Protein AF-A0A9W3P742-F1 (afdb_monomer_lite)

Secondary structure (DSSP, 8-state):
--EEEEEEEEHHHHEETTEEEE-HHHHHHHHHTTPEEEEEETTEEEEEEEE----------SS-EEEEEEE-TTS-EEEEEEE----TTHHHHHHHHHHHHSTT--EEEEEEE-S-TT-SEEEEEEEEEPP-PPEEEEEEEEETTT--EEEEEEEES-HHHHHHHHHHHTTT--SEEEEEEE-S-TTT---EEEEE-HHHHHHHHHHHHTT-EEEEEEEEEETTTEEEEEEEEEEEETTEEEEEEEEEES--

Sequence (252 aa):
MKKYEYKKVEVTKLTIPNYMELCEKKLNEYGEEGWNFFLIDHGYAFFKREKVGELKKPVSFKNKKYVVNAYGEHGQCVLSKQTEIPKEYEQTTKALDMLMFADHHEKVKLCEITDDMGMPLKPLVIAYVVPKLETMYNVKIERDTDGYKKEMTFSFKRIRDLFIAIKDITKDMSDILIAIKQITNTEEIDFTIDNLGKGDIKTLIDAHDKGTIITYSDIVEDSDFGERQVVSYLVNTRKGYVRLDAMKYLNE

Structure (mmCIF, N/CA/C/O backbone):
data_AF-A0A9W3P742-F1
#
_entry.id   AF-A0A9W3P742-F1
#
loop_
_atom_site.group_PDB
_atom_site.id
_atom_site.type_symbol
_atom_site.label_atom_id
_atom_site.label_alt_id
_atom_site.label_comp_id
_atom_site.label_asym_id
_atom_site.label_entity_id
_atom_site.label_seq_id
_atom_site.pdbx_PDB_ins_code
_atom_site.Cartn_x
_atom_site.Cartn_y
_atom_site.Cartn_z
_atom_site.occupancy
_atom_site.B_iso_or_equiv
_atom_site.auth_seq_id
_atom_site.auth_comp_id
_atom_site.auth_asym_id
_atom_site.auth_atom_id
_atom_site.pdbx_PDB_model_num
ATOM 1 N N . MET A 1 1 ? -25.637 20.785 31.263 1.00 49.44 1 MET A N 1
ATOM 2 C CA . MET A 1 1 ? -25.525 21.387 29.914 1.00 49.44 1 MET A CA 1
ATOM 3 C C . MET A 1 1 ? -24.433 20.658 29.154 1.00 49.44 1 MET A C 1
ATOM 5 O O . MET A 1 1 ? -23.336 20.546 29.687 1.00 49.44 1 MET A O 1
ATOM 9 N N . LYS A 1 2 ? -24.736 20.139 27.960 1.00 57.75 2 LYS A N 1
ATOM 10 C CA . LYS A 1 2 ? -23.737 19.516 27.081 1.00 57.75 2 LYS A CA 1
ATOM 11 C C . LYS A 1 2 ? -22.805 20.605 26.539 1.00 57.75 2 LYS A C 1
ATOM 13 O O . LYS A 1 2 ? -23.299 21.624 26.057 1.00 57.75 2 LYS A O 1
ATOM 18 N N . LYS A 1 3 ? -21.487 20.431 26.670 1.00 6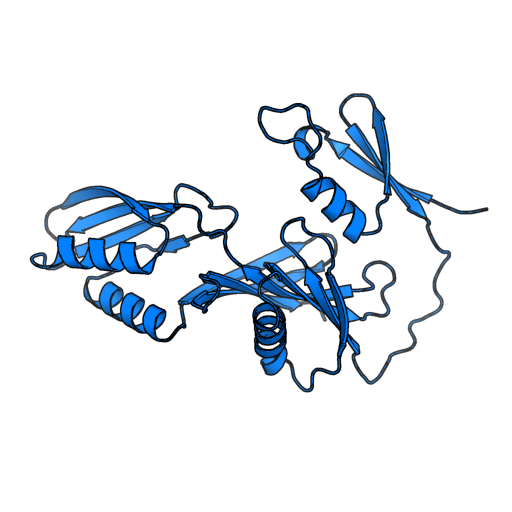6.50 3 LYS A N 1
ATOM 19 C CA . LYS A 1 3 ? -20.484 21.326 26.066 1.00 66.50 3 LYS A CA 1
ATOM 20 C C . LYS A 1 3 ? -20.108 20.752 24.696 1.00 66.50 3 LYS A C 1
ATOM 22 O O . LYS A 1 3 ? -20.057 19.538 24.560 1.00 66.50 3 LYS A O 1
ATOM 27 N N . TYR A 1 4 ? -19.867 21.591 23.692 1.00 76.06 4 TYR A N 1
ATOM 28 C CA . TYR A 1 4 ? -19.516 21.152 22.334 1.00 76.06 4 TYR A CA 1
ATOM 29 C C . TYR A 1 4 ? -18.220 21.818 21.865 1.00 76.06 4 TYR A C 1
ATOM 31 O O . TYR A 1 4 ? -17.955 22.965 22.228 1.00 76.06 4 TYR A O 1
ATOM 39 N N . GLU A 1 5 ? -17.442 21.099 21.057 1.00 75.69 5 GLU A N 1
ATOM 40 C CA . GLU A 1 5 ? -16.300 21.617 20.291 1.00 75.69 5 GLU A CA 1
ATOM 41 C C . GLU A 1 5 ? -16.672 21.737 18.814 1.00 75.69 5 GLU A C 1
ATOM 43 O O . GLU A 1 5 ? -17.484 20.945 18.329 1.00 75.69 5 GLU A O 1
ATOM 48 N N . TYR A 1 6 ? -16.065 22.697 18.104 1.00 80.88 6 TYR A N 1
ATOM 49 C CA . TYR A 1 6 ? -16.373 22.987 16.702 1.00 80.88 6 TYR A CA 1
ATOM 50 C C . TYR A 1 6 ? -15.124 22.963 15.797 1.00 80.88 6 TYR A C 1
ATOM 52 O O . TYR A 1 6 ? -14.154 23.675 16.043 1.00 80.88 6 TYR A O 1
ATOM 60 N N . LYS A 1 7 ? -15.201 22.118 14.761 1.00 84.00 7 LYS A N 1
ATOM 61 C CA . LYS A 1 7 ? -14.391 21.972 13.534 1.00 84.00 7 LYS A CA 1
ATOM 62 C C . LYS A 1 7 ? -14.732 23.013 12.462 1.00 84.00 7 LYS A C 1
ATOM 64 O O . LYS A 1 7 ? -15.910 23.051 12.123 1.00 84.00 7 LYS A O 1
ATOM 69 N N . LYS A 1 8 ? -13.813 23.778 11.859 1.00 87.00 8 LYS A N 1
ATOM 70 C CA . LYS A 1 8 ? -14.094 24.528 10.606 1.00 87.00 8 LYS A CA 1
ATOM 71 C C . LYS A 1 8 ? -13.134 24.079 9.502 1.00 87.00 8 LYS A C 1
ATOM 73 O O . LYS A 1 8 ? -11.925 24.106 9.708 1.00 87.00 8 LYS A O 1
ATOM 78 N N . VAL A 1 9 ? -13.664 23.677 8.346 1.00 84.94 9 VAL A N 1
ATOM 79 C CA . VAL A 1 9 ? -12.900 23.142 7.203 1.00 84.94 9 VAL A CA 1
ATOM 80 C C . VAL A 1 9 ? -13.369 23.814 5.913 1.00 84.94 9 VAL A C 1
ATOM 82 O O . VAL A 1 9 ? -14.559 24.046 5.736 1.00 84.94 9 VAL A O 1
ATOM 85 N N . GLU A 1 10 ? -12.458 24.154 5.005 1.00 87.38 10 GLU A N 1
ATOM 86 C CA . GLU A 1 10 ? -12.820 24.707 3.689 1.00 87.38 10 GLU A CA 1
ATOM 87 C C . GLU A 1 10 ? -13.560 23.672 2.837 1.00 87.38 10 GLU A C 1
ATOM 89 O O . GLU A 1 10 ? -13.118 22.531 2.714 1.00 87.38 10 GLU A O 1
ATOM 94 N N . VAL A 1 11 ? -14.666 24.069 2.200 1.00 82.50 11 VAL A N 1
ATOM 95 C CA . VAL A 1 11 ? -15.475 23.163 1.360 1.00 82.50 11 VAL A CA 1
ATOM 96 C C . VAL A 1 11 ? -14.682 22.651 0.156 1.00 82.50 11 VAL A C 1
ATOM 98 O O . VAL A 1 11 ? -14.847 21.505 -0.251 1.00 82.50 11 VAL A O 1
ATOM 101 N N . THR A 1 12 ? -13.746 23.440 -0.371 1.00 81.44 12 THR A N 1
ATOM 102 C CA . THR A 1 12 ? -12.825 23.014 -1.440 1.00 81.44 12 THR A CA 1
ATOM 103 C C . THR A 1 12 ? -11.976 21.808 -1.037 1.00 81.44 12 THR A C 1
ATOM 105 O O . THR A 1 12 ? -11.660 20.966 -1.871 1.00 81.44 12 THR A O 1
ATOM 108 N N . LYS A 1 13 ? -11.660 21.662 0.255 1.00 82.12 13 LYS A N 1
ATOM 109 C CA . LYS A 1 13 ? -10.935 20.495 0.773 1.00 82.12 13 LYS A CA 1
ATOM 110 C C . LYS A 1 13 ? -11.828 19.270 0.901 1.00 82.12 13 LYS A C 1
ATOM 112 O O . LYS A 1 13 ? -11.304 18.163 0.923 1.00 82.12 13 LYS A O 1
ATOM 117 N N . LEU A 1 14 ? -13.145 19.453 0.951 1.00 80.38 14 LEU A N 1
ATOM 118 C CA . LEU A 1 14 ? -14.143 18.400 1.138 1.00 80.38 14 LEU A CA 1
ATOM 119 C C . LEU A 1 14 ? -14.849 17.989 -0.149 1.00 80.38 14 LEU A C 1
ATOM 121 O O . LEU A 1 14 ? -15.624 17.046 -0.116 1.00 80.38 14 LEU A O 1
ATOM 125 N N . THR A 1 15 ? -14.612 18.676 -1.260 1.00 78.19 15 THR A N 1
ATOM 126 C CA . THR A 1 15 ? -15.280 18.423 -2.542 1.00 78.19 15 THR A CA 1
ATOM 127 C C . THR A 1 15 ? -14.403 17.587 -3.470 1.00 78.19 15 THR A C 1
ATOM 129 O O . THR A 1 15 ? -13.188 17.460 -3.269 1.00 78.19 15 THR A O 1
ATOM 132 N N . ILE A 1 16 ? -15.036 16.957 -4.458 1.00 72.50 16 ILE A N 1
ATOM 133 C CA . ILE A 1 16 ? -14.342 16.244 -5.535 1.00 72.50 16 ILE A CA 1
ATOM 134 C C . ILE A 1 16 ? -13.852 17.292 -6.553 1.00 72.50 16 ILE A C 1
ATOM 136 O O . ILE A 1 16 ? -14.622 18.181 -6.920 1.00 72.50 16 ILE A O 1
ATOM 140 N N . PRO A 1 17 ? -12.601 17.231 -7.047 1.00 55.94 17 PRO A N 1
ATOM 141 C CA . PRO A 1 17 ? -12.140 18.156 -8.081 1.00 55.94 17 PRO A CA 1
ATOM 142 C C . PRO A 1 17 ? -13.100 18.163 -9.284 1.00 55.94 17 PRO A C 1
ATOM 144 O O . PRO A 1 17 ? -13.389 17.112 -9.849 1.00 55.94 17 PRO A O 1
ATOM 147 N N . ASN A 1 18 ? -13.583 19.350 -9.671 1.00 55.22 18 ASN A N 1
ATOM 148 C CA . ASN A 1 18 ? -14.555 19.618 -10.753 1.00 55.22 18 ASN A CA 1
ATOM 149 C C . ASN A 1 18 ? -16.037 19.330 -10.464 1.00 55.22 18 ASN A C 1
ATOM 151 O O . ASN A 1 18 ? -16.881 19.670 -11.293 1.00 55.22 18 ASN A O 1
ATOM 155 N N . TYR A 1 19 ? -16.377 18.798 -9.291 1.00 55.84 19 TYR A N 1
ATOM 156 C CA . TYR A 1 19 ? -17.761 18.583 -8.879 1.00 55.84 19 TYR A CA 1
ATOM 157 C C . TYR A 1 19 ? -17.974 19.314 -7.551 1.00 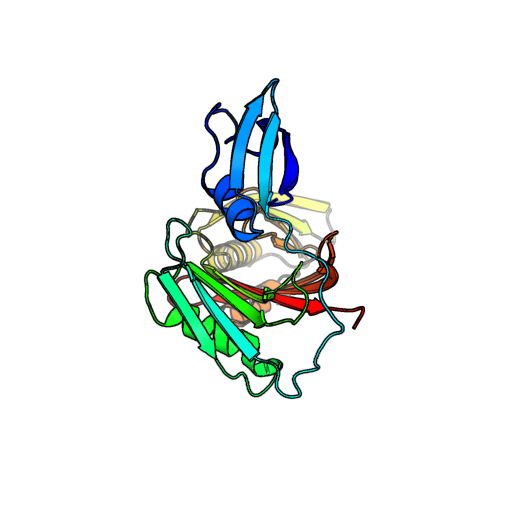55.84 19 TYR A C 1
ATOM 159 O O . TYR A 1 19 ? -17.310 19.022 -6.563 1.00 55.84 19 TYR A O 1
ATOM 167 N N . MET A 1 20 ? -18.900 20.278 -7.489 1.00 62.38 20 MET A N 1
ATOM 168 C CA . MET A 1 20 ? -19.227 20.996 -6.238 1.00 62.38 20 MET A CA 1
ATOM 169 C C . MET A 1 20 ? -19.931 20.103 -5.189 1.00 62.38 20 MET A C 1
ATOM 171 O O . MET A 1 20 ? -20.575 20.602 -4.269 1.00 62.38 20 MET A O 1
ATOM 175 N N . GLU A 1 21 ? -19.826 18.784 -5.323 1.00 77.06 21 GLU A N 1
ATOM 176 C CA . GLU A 1 21 ? -20.397 17.790 -4.428 1.00 77.06 21 GLU A CA 1
ATOM 177 C C . GLU A 1 21 ? -19.405 17.446 -3.317 1.00 77.06 21 GLU A C 1
ATOM 179 O O . GLU A 1 21 ? -18.196 17.318 -3.542 1.00 77.06 21 GLU A O 1
ATOM 184 N N . LEU A 1 22 ? -19.925 17.303 -2.098 1.00 76.94 22 LEU A N 1
ATOM 185 C CA . LEU A 1 22 ? -19.127 16.873 -0.958 1.00 76.94 22 LEU A CA 1
ATOM 186 C C . LEU A 1 22 ? -18.713 15.414 -1.146 1.00 76.94 22 LEU A C 1
ATOM 188 O O . LEU A 1 22 ? -19.533 14.539 -1.403 1.00 76.94 22 LEU A O 1
ATOM 192 N N . CYS A 1 23 ? -17.427 15.155 -0.965 1.00 79.31 23 CYS A N 1
ATOM 193 C CA . CYS A 1 23 ? -16.852 13.828 -0.992 1.00 79.31 23 CYS A CA 1
ATOM 194 C C . CYS A 1 23 ? -17.219 13.093 0.301 1.00 79.31 23 CYS A C 1
ATOM 196 O O . CYS A 1 23 ? -16.656 13.366 1.366 1.00 79.31 23 CYS A O 1
ATOM 198 N N . GLU A 1 24 ? -18.142 12.137 0.203 1.00 75.50 24 GLU A N 1
ATOM 199 C CA . GLU A 1 24 ? -18.587 11.315 1.335 1.00 75.50 24 GLU A CA 1
ATOM 200 C C . GLU A 1 24 ? -17.420 10.623 2.045 1.00 75.50 24 GLU A C 1
ATOM 202 O O . GLU A 1 24 ? -17.399 10.557 3.269 1.00 75.50 24 GLU A O 1
ATOM 207 N N . LYS A 1 25 ? -16.390 10.198 1.302 1.00 75.62 25 LYS A N 1
ATOM 208 C CA . LYS A 1 25 ? -15.174 9.599 1.872 1.00 75.62 25 LYS A CA 1
ATOM 209 C C . LYS A 1 25 ? -14.484 10.541 2.863 1.00 75.62 25 LYS A C 1
ATOM 211 O O . LYS A 1 25 ? -14.178 10.131 3.977 1.00 75.62 25 LYS A O 1
ATOM 216 N N . LYS A 1 26 ? -14.316 11.814 2.493 1.00 77.75 26 LYS A N 1
ATOM 217 C CA . LYS A 1 26 ? -13.698 12.825 3.364 1.00 77.75 26 LYS A CA 1
ATOM 218 C C . LYS A 1 26 ? -14.587 13.161 4.557 1.00 77.75 26 LYS A C 1
ATOM 220 O O . LYS A 1 26 ? -14.092 13.339 5.662 1.00 77.75 26 LYS A O 1
ATOM 225 N N . LEU A 1 27 ? -15.906 13.226 4.363 1.00 77.75 27 LEU A N 1
ATOM 226 C CA . LEU A 1 27 ? -16.847 13.422 5.472 1.00 77.75 27 LEU A CA 1
ATOM 227 C C . LEU A 1 27 ? -16.803 12.256 6.469 1.00 77.75 27 LEU A C 1
ATOM 229 O O . LEU A 1 27 ? -16.829 12.487 7.677 1.00 77.75 27 LEU A O 1
ATOM 233 N N . ASN A 1 28 ? -16.686 11.027 5.966 1.00 71.75 28 ASN A N 1
ATOM 234 C CA . ASN A 1 28 ? -16.569 9.828 6.786 1.00 71.75 28 ASN A CA 1
ATOM 235 C C . ASN A 1 28 ? -15.250 9.801 7.568 1.00 71.75 28 ASN A C 1
ATOM 237 O O . ASN A 1 28 ? -15.271 9.409 8.729 1.00 71.75 28 ASN A O 1
ATOM 241 N N . GLU A 1 29 ? -14.139 10.286 7.003 1.00 74.75 29 GLU A N 1
ATOM 242 C CA . GLU A 1 29 ? -12.863 10.446 7.726 1.00 74.75 29 GLU A CA 1
ATOM 243 C C . GLU A 1 29 ? -13.017 11.354 8.960 1.00 74.75 29 GLU A C 1
ATOM 245 O O . GLU A 1 29 ? -12.630 10.967 10.062 1.00 74.75 29 GLU A O 1
ATOM 250 N N . TYR A 1 30 ? -13.691 12.504 8.831 1.00 75.50 30 TYR A N 1
ATOM 251 C CA . TYR A 1 30 ? -14.008 13.350 9.993 1.00 75.50 30 TYR A CA 1
ATOM 252 C C . TYR A 1 30 ? -14.986 12.670 10.965 1.00 75.50 30 TYR A C 1
ATOM 254 O O . TYR A 1 30 ? -14.866 12.828 12.181 1.00 75.50 30 TYR A O 1
ATOM 262 N N . GLY A 1 31 ? -15.932 11.883 10.450 1.00 69.00 31 GLY A N 1
ATOM 263 C CA . GLY A 1 31 ? -16.818 11.052 11.267 1.00 69.00 31 GLY A CA 1
ATOM 264 C C . GLY A 1 31 ? -16.059 10.042 12.135 1.00 69.00 31 GLY A C 1
ATOM 265 O O . GLY A 1 31 ? -16.389 9.876 13.310 1.00 69.00 31 GLY A O 1
ATOM 266 N N . GLU A 1 32 ? -15.009 9.417 11.592 1.00 63.06 32 GLU A N 1
ATOM 267 C CA . GLU A 1 32 ? -14.135 8.487 12.323 1.00 63.06 32 GLU A CA 1
ATOM 268 C C . GLU A 1 32 ? -13.359 9.177 13.460 1.00 63.06 32 GLU A C 1
ATOM 270 O O . GLU A 1 32 ? -13.136 8.571 14.507 1.00 63.06 32 GLU A O 1
ATOM 275 N N . GLU A 1 33 ? -13.018 10.457 13.301 1.00 65.25 33 GLU A N 1
ATOM 276 C CA . GLU A 1 33 ? -12.420 11.320 14.338 1.00 65.25 33 GLU A CA 1
ATOM 277 C C . GLU A 1 33 ? -13.443 11.800 15.404 1.00 65.25 33 GLU A C 1
ATOM 279 O O . GLU A 1 33 ? -13.131 12.619 16.278 1.00 65.25 33 GLU A O 1
ATOM 284 N N . GLY A 1 34 ? -14.694 11.329 15.331 1.00 71.50 34 GLY A N 1
ATOM 285 C CA . GLY A 1 34 ? -15.779 11.709 16.239 1.00 71.50 34 GLY A CA 1
ATOM 286 C C . GLY A 1 34 ? -16.409 13.071 15.930 1.00 71.50 34 GLY A C 1
ATOM 287 O O . GLY A 1 34 ? -17.177 13.594 16.747 1.00 71.50 34 GLY A O 1
ATOM 288 N N . TRP A 1 35 ? -16.106 13.661 14.770 1.00 81.06 35 TRP A N 1
ATOM 289 C CA . TRP A 1 35 ? -16.697 14.917 14.321 1.00 81.06 35 TRP A CA 1
ATOM 290 C C . TRP A 1 35 ? -17.994 14.670 13.556 1.00 81.06 35 TRP A C 1
ATOM 292 O O . TRP A 1 35 ? -18.028 13.973 12.549 1.00 81.06 35 TRP A O 1
ATOM 302 N N . ASN A 1 36 ? -19.074 15.316 13.987 1.00 77.44 36 ASN A N 1
ATOM 303 C CA . ASN A 1 36 ? -20.344 15.269 13.272 1.00 77.44 36 ASN A CA 1
ATOM 304 C C . ASN A 1 36 ? -20.465 16.485 12.364 1.00 77.44 36 ASN A C 1
ATOM 306 O O . ASN A 1 36 ? -20.349 17.620 12.836 1.00 77.44 36 ASN A O 1
ATOM 310 N N . PHE A 1 37 ? -20.735 16.259 11.081 1.00 82.50 37 PHE A N 1
ATOM 311 C CA . PHE A 1 37 ? -21.049 17.339 10.152 1.00 82.50 37 PHE A CA 1
ATOM 312 C C . PHE A 1 37 ? -22.268 18.127 10.652 1.00 82.50 37 PHE A C 1
ATOM 314 O O . PHE A 1 37 ? -23.265 17.546 11.087 1.00 82.50 37 PHE A O 1
ATOM 321 N N . PHE A 1 38 ? -22.166 19.457 10.642 1.00 80.75 38 PHE A N 1
ATOM 322 C CA . PHE A 1 38 ? -23.187 20.339 11.200 1.00 80.75 38 PHE A CA 1
ATOM 323 C C . PHE A 1 38 ? -23.858 21.205 10.133 1.00 80.75 38 PHE A C 1
ATOM 325 O O . PHE A 1 38 ? -25.078 21.138 10.005 1.00 80.75 38 PHE A O 1
ATOM 332 N N . LEU A 1 39 ? -23.089 22.012 9.393 1.00 81.44 39 LEU A N 1
ATOM 333 C CA . LEU A 1 39 ? -23.595 22.878 8.319 1.00 81.44 39 LEU A CA 1
ATOM 334 C C . LEU A 1 39 ? -22.466 23.380 7.410 1.00 81.44 39 LEU A C 1
ATOM 336 O O . LEU A 1 39 ? -21.297 23.308 7.783 1.00 81.44 39 LEU A O 1
ATOM 340 N N . ILE A 1 40 ? -22.824 23.945 6.253 1.00 83.81 40 ILE A N 1
ATOM 341 C CA . ILE A 1 40 ? -21.919 24.732 5.403 1.00 83.81 40 ILE A CA 1
ATOM 342 C C . ILE A 1 40 ? -22.351 26.192 5.419 1.00 83.81 40 ILE A C 1
ATOM 344 O O . ILE A 1 40 ? -23.530 26.484 5.235 1.00 83.81 40 ILE A O 1
ATOM 348 N N . ASP A 1 41 ? -21.391 27.093 5.610 1.00 75.19 41 ASP A N 1
ATOM 349 C CA . ASP A 1 41 ? -21.608 28.534 5.559 1.00 75.19 41 ASP A CA 1
ATOM 350 C C . ASP A 1 41 ? -20.380 29.263 4.985 1.00 75.19 41 ASP A C 1
ATOM 352 O O . ASP A 1 41 ? -19.236 28.927 5.304 1.00 75.19 41 ASP A O 1
ATOM 356 N N . HIS A 1 42 ? -20.618 30.237 4.099 1.00 82.12 42 HIS A N 1
ATOM 357 C CA . HIS A 1 42 ? -19.595 31.068 3.438 1.00 82.12 42 HIS A CA 1
ATOM 358 C C . HIS A 1 42 ? -18.355 30.301 2.913 1.00 82.12 42 HIS A C 1
ATOM 360 O O . HIS A 1 42 ? -17.223 30.750 3.081 1.00 82.12 42 HIS A O 1
ATOM 366 N N . GLY A 1 43 ? -18.546 29.132 2.288 1.00 80.00 43 GLY A N 1
ATOM 367 C CA . GLY A 1 43 ? -17.446 28.329 1.723 1.00 80.00 43 GLY A CA 1
ATOM 368 C C . GLY A 1 43 ? -16.722 27.417 2.722 1.00 80.00 43 GLY A C 1
ATOM 369 O O . GLY A 1 43 ? -15.708 26.808 2.376 1.00 80.00 43 GLY A O 1
ATOM 370 N N . TYR A 1 44 ? -17.253 27.270 3.937 1.00 77.88 44 TYR A N 1
ATOM 371 C CA . TYR A 1 44 ? -16.701 26.395 4.968 1.00 77.88 44 TYR A CA 1
ATOM 372 C C . TYR A 1 44 ? -17.734 25.403 5.494 1.00 77.88 44 TYR A C 1
ATOM 374 O O . TYR A 1 44 ? -18.877 25.767 5.750 1.00 77.88 44 TYR A O 1
ATOM 382 N N . ALA A 1 45 ? -17.309 24.163 5.710 1.00 82.75 45 ALA A N 1
ATOM 383 C CA . ALA A 1 45 ? -18.042 23.163 6.463 1.00 82.75 45 ALA A CA 1
ATOM 384 C C . ALA A 1 45 ? -17.677 23.244 7.946 1.00 82.75 45 ALA A C 1
ATOM 386 O O . ALA A 1 45 ? -16.504 23.315 8.327 1.00 82.75 45 ALA A O 1
ATOM 387 N N . PHE A 1 46 ? -18.701 23.196 8.783 1.00 78.44 46 PHE A N 1
ATOM 388 C CA . PHE A 1 46 ? -18.592 23.197 10.227 1.00 78.44 46 PHE A CA 1
ATOM 389 C C . PHE A 1 46 ? -18.928 21.809 10.754 1.00 78.44 46 PHE A C 1
ATOM 391 O O . PHE A 1 46 ? -19.931 21.208 10.367 1.00 78.44 46 PHE A O 1
ATOM 398 N N . PHE A 1 47 ? -18.103 21.323 11.671 1.00 87.88 47 PHE A N 1
ATOM 399 C CA . PHE A 1 47 ? -18.295 20.059 12.364 1.00 87.88 47 PHE A CA 1
ATOM 400 C C . PHE A 1 47 ? -18.413 20.311 13.861 1.00 87.88 47 PHE A C 1
ATOM 402 O O . PHE A 1 47 ? -17.846 21.274 14.373 1.00 87.88 47 PHE A O 1
ATOM 409 N N . LYS A 1 48 ? -19.124 19.446 14.582 1.00 84.31 48 LYS A N 1
ATOM 410 C CA . LYS A 1 48 ? -19.256 19.527 16.038 1.00 84.31 48 LYS A CA 1
ATOM 411 C C . LYS A 1 48 ? -19.082 18.170 16.707 1.00 84.31 48 LYS A C 1
ATOM 413 O O . LYS A 1 48 ? -19.508 17.149 16.169 1.00 84.31 48 LYS A O 1
ATOM 418 N N . ARG A 1 49 ? -18.525 18.162 17.915 1.00 84.12 49 ARG A N 1
ATOM 419 C CA . ARG A 1 49 ? -18.464 16.971 18.780 1.00 84.12 49 ARG A CA 1
ATOM 420 C C . ARG A 1 49 ? -18.764 17.330 20.232 1.00 84.12 49 ARG A C 1
ATOM 422 O O . ARG A 1 49 ? -18.521 18.460 20.655 1.00 84.12 49 ARG A O 1
ATOM 429 N N . GLU A 1 50 ? -19.365 16.408 20.980 1.00 76.44 50 GLU A N 1
ATOM 430 C CA . GLU A 1 50 ? -19.733 16.627 22.386 1.00 76.44 50 GLU A CA 1
ATOM 431 C C . GLU A 1 50 ? -18.484 16.527 23.277 1.00 76.44 50 GLU A C 1
ATOM 433 O O . GLU A 1 50 ? -17.789 15.515 23.282 1.00 76.44 50 GLU A O 1
ATOM 438 N N . LYS A 1 51 ? -18.190 17.587 24.035 1.00 56.06 51 LYS A N 1
ATOM 439 C CA . LYS A 1 51 ? -17.071 17.653 24.977 1.00 56.06 51 LYS A CA 1
ATOM 440 C C . LYS A 1 51 ? -17.509 17.029 26.301 1.00 56.06 51 LYS A C 1
ATOM 442 O O . LYS A 1 51 ? -18.232 17.656 27.083 1.00 56.06 51 LYS A O 1
ATOM 447 N N . VAL A 1 52 ? -17.096 15.788 26.547 1.00 46.66 52 VAL A N 1
ATOM 448 C CA . VAL A 1 52 ? -17.313 15.110 27.833 1.00 46.66 52 VAL A CA 1
ATOM 449 C C . VAL A 1 52 ? -16.341 15.701 28.863 1.00 46.66 52 VAL A C 1
ATOM 451 O O . VAL A 1 52 ? -15.172 15.922 28.563 1.00 46.66 52 VAL A O 1
ATOM 454 N N . GLY A 1 53 ? -16.857 16.060 30.044 1.00 44.00 53 GLY A N 1
ATOM 455 C CA . GLY A 1 53 ? -16.123 16.783 31.089 1.00 44.00 53 GLY A CA 1
ATOM 456 C C . GLY A 1 53 ? -14.874 16.058 31.604 1.00 44.00 53 GLY A C 1
ATOM 457 O O . GLY A 1 53 ? -14.792 14.837 31.536 1.00 44.00 53 GLY A O 1
ATOM 458 N N . GLU A 1 54 ? -13.933 16.859 32.117 1.00 43.31 54 GLU A N 1
ATOM 459 C CA . GLU A 1 54 ? -12.586 16.510 32.601 1.00 43.31 54 GLU A CA 1
ATOM 460 C C . GLU A 1 54 ? -12.456 15.098 33.193 1.00 43.31 54 GLU A C 1
ATOM 462 O O . GLU A 1 54 ? -13.089 14.753 34.197 1.00 43.31 54 GLU A O 1
ATOM 467 N N . LEU A 1 55 ? -11.587 14.288 32.581 1.00 35.66 55 LEU A N 1
ATOM 468 C CA . LEU A 1 55 ? -11.272 12.956 33.074 1.00 35.66 55 LEU A CA 1
ATOM 469 C C . LEU A 1 55 ? -10.308 13.004 34.255 1.00 35.66 55 LEU A C 1
ATOM 471 O O . LEU A 1 55 ? -9.223 13.584 34.216 1.00 35.66 55 LEU A O 1
ATOM 475 N N . LYS A 1 56 ? -10.739 12.306 35.305 1.00 35.78 56 LYS A N 1
ATOM 476 C CA . LYS A 1 56 ? -9.917 11.827 36.411 1.00 35.78 56 LYS A CA 1
ATOM 477 C C . LYS A 1 56 ? -8.726 11.022 35.871 1.00 35.78 56 LYS A C 1
ATOM 479 O O . LYS A 1 56 ? -8.848 10.341 34.861 1.00 35.78 56 LYS A O 1
ATOM 484 N N . LYS A 1 57 ? -7.608 11.116 36.601 1.00 34.75 57 LYS A N 1
ATOM 485 C CA . LYS A 1 57 ? -6.297 10.494 36.339 1.00 34.75 57 LYS A CA 1
ATOM 486 C C . LYS A 1 57 ? -6.376 9.088 35.706 1.00 34.75 57 LYS A C 1
ATOM 488 O O . LYS A 1 57 ? -7.220 8.298 36.134 1.00 34.75 57 LYS A O 1
ATOM 493 N N . PRO A 1 58 ? -5.453 8.757 34.781 1.00 34.31 58 PRO A N 1
ATOM 494 C CA . PRO A 1 58 ? -5.463 7.494 34.053 1.00 34.31 58 PRO A CA 1
ATOM 495 C C . PRO A 1 58 ? -5.280 6.303 34.999 1.00 34.31 58 PRO A C 1
ATOM 497 O O . PRO A 1 58 ? -4.407 6.300 35.871 1.00 34.31 58 PRO A O 1
ATOM 500 N N . VAL A 1 59 ? -6.119 5.285 34.817 1.00 37.50 59 VAL A N 1
ATOM 501 C CA . VAL A 1 59 ? -5.955 3.959 35.416 1.00 37.50 59 VAL A CA 1
ATOM 502 C C . VAL A 1 59 ? -5.166 3.135 34.408 1.00 37.50 59 VAL A C 1
ATOM 504 O O . VAL A 1 59 ? -5.719 2.736 33.397 1.00 37.50 59 VAL A O 1
ATOM 507 N N . SER A 1 60 ? -3.883 2.878 34.665 1.00 36.25 60 SER A N 1
ATOM 508 C CA . SER A 1 60 ? -3.053 2.104 33.738 1.00 36.25 60 SER A CA 1
ATOM 509 C C . SER A 1 60 ? -3.550 0.655 33.627 1.00 36.25 60 SER A C 1
ATOM 511 O O . SER A 1 60 ? -3.475 -0.106 34.602 1.00 36.25 60 SER A O 1
ATOM 513 N N . PHE A 1 61 ? -3.991 0.233 32.445 1.00 41.62 61 PHE A N 1
ATOM 514 C CA . PHE A 1 61 ? -4.206 -1.183 32.153 1.00 41.62 61 PHE A CA 1
ATOM 515 C C . PHE A 1 61 ? -2.859 -1.869 31.881 1.00 41.62 61 PHE A C 1
ATOM 517 O O . PHE A 1 61 ? -2.162 -1.545 30.928 1.00 41.62 61 PHE A O 1
ATOM 524 N N . LYS A 1 62 ? -2.495 -2.867 32.699 1.00 52.44 62 LYS A N 1
ATOM 525 C CA . LYS A 1 62 ? -1.293 -3.700 32.481 1.00 52.44 62 LYS A CA 1
ATOM 526 C C . LYS A 1 62 ? -1.364 -4.589 31.225 1.00 52.44 62 LYS A C 1
ATOM 528 O O . LYS A 1 62 ? -0.339 -5.128 30.828 1.00 52.44 62 LYS A O 1
ATOM 533 N N . ASN A 1 63 ? -2.536 -4.719 30.597 1.00 63.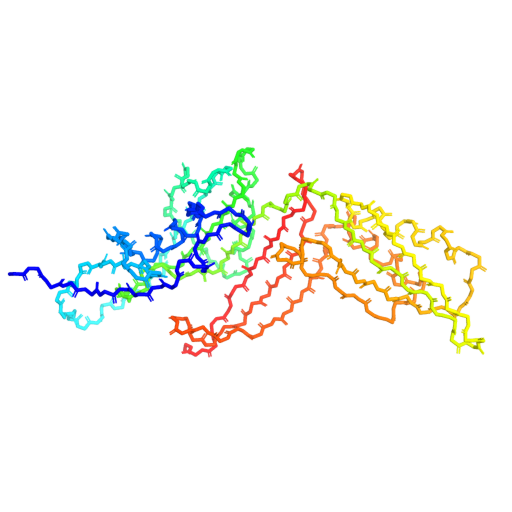28 63 ASN A N 1
ATOM 534 C CA . ASN A 1 63 ? -2.746 -5.504 29.381 1.00 63.28 63 ASN A CA 1
ATOM 535 C C . ASN A 1 63 ? -3.285 -4.584 28.281 1.00 63.28 63 ASN A C 1
ATOM 537 O O . ASN A 1 63 ? -4.449 -4.177 28.348 1.00 63.28 63 ASN A O 1
ATOM 541 N N . LYS A 1 64 ? -2.453 -4.266 27.281 1.00 72.69 64 LYS A N 1
ATOM 542 C CA . LYS A 1 64 ? -2.883 -3.527 26.085 1.00 72.69 64 LYS A CA 1
ATOM 543 C C . LYS A 1 64 ? -4.013 -4.300 25.400 1.00 72.69 64 LYS A C 1
ATOM 545 O O . LYS A 1 64 ? -3.897 -5.506 25.175 1.00 72.69 64 LYS A O 1
ATOM 550 N N . LYS A 1 65 ? -5.120 -3.621 25.098 1.00 85.94 65 LYS A N 1
ATOM 551 C CA . LYS A 1 65 ? -6.242 -4.196 24.344 1.00 85.94 65 LYS A CA 1
ATOM 552 C C . LYS A 1 65 ? -6.189 -3.681 22.918 1.00 85.94 65 LYS A C 1
ATOM 554 O O . LYS A 1 65 ? -5.892 -2.511 22.700 1.00 85.94 65 LYS A O 1
ATOM 559 N N . TYR A 1 66 ? -6.528 -4.535 21.962 1.00 90.81 66 TYR A N 1
ATOM 560 C CA . TYR A 1 66 ? -6.514 -4.175 20.552 1.00 90.81 66 TYR A CA 1
ATOM 561 C C . TYR A 1 66 ? -7.893 -4.352 19.939 1.00 90.81 66 TYR A C 1
ATOM 563 O O . TYR A 1 66 ? -8.678 -5.207 20.359 1.00 90.81 66 TYR A O 1
ATOM 571 N N . VAL A 1 67 ? -8.172 -3.566 18.908 1.00 91.00 67 VAL A N 1
ATOM 572 C CA . VAL A 1 67 ? -9.340 -3.745 18.050 1.00 91.00 67 VAL A CA 1
ATOM 573 C C . VAL A 1 67 ? -8.888 -3.837 16.603 1.00 91.00 67 VAL A C 1
ATOM 575 O O . VAL A 1 67 ? -8.017 -3.093 16.156 1.00 91.00 67 VAL A O 1
ATOM 578 N N . VAL A 1 68 ? -9.484 -4.771 15.873 1.00 91.44 68 VAL A N 1
ATOM 579 C CA . VAL A 1 68 ? -9.329 -4.882 14.428 1.00 91.44 68 VAL A CA 1
ATOM 580 C C . VAL A 1 68 ? -10.649 -4.492 13.788 1.00 91.44 68 VAL A C 1
ATOM 582 O O . VAL A 1 68 ? -11.683 -5.100 14.075 1.00 91.44 68 VAL A O 1
ATOM 585 N N . ASN A 1 69 ? -10.591 -3.492 12.918 1.00 91.38 69 ASN A N 1
ATOM 586 C CA . ASN A 1 69 ? -11.707 -3.029 12.109 1.00 91.38 69 ASN A CA 1
ATOM 587 C C . ASN A 1 69 ? -11.455 -3.420 10.653 1.00 91.38 69 ASN A C 1
ATOM 589 O O . ASN A 1 69 ? -10.380 -3.128 10.133 1.00 91.38 69 ASN A O 1
ATOM 593 N N . ALA A 1 70 ? -12.422 -4.058 9.999 1.00 89.94 70 ALA A N 1
ATOM 594 C CA . ALA A 1 70 ? -12.402 -4.321 8.565 1.00 89.94 70 ALA A CA 1
ATOM 595 C C . ALA A 1 70 ? -13.479 -3.491 7.866 1.00 89.94 70 ALA A C 1
ATOM 597 O O . ALA A 1 70 ? -14.579 -3.304 8.391 1.00 89.94 70 ALA A O 1
ATOM 598 N N . TYR A 1 71 ? -13.150 -3.011 6.675 1.00 90.50 71 TYR A N 1
ATOM 599 C CA . TYR A 1 71 ? -13.941 -2.063 5.910 1.00 90.50 71 TYR A CA 1
ATOM 600 C C . TYR A 1 71 ? -14.183 -2.593 4.497 1.00 90.50 71 TYR A C 1
ATOM 602 O O . TYR A 1 71 ? -13.292 -3.213 3.907 1.00 90.50 71 TYR A O 1
ATOM 610 N N . GLY A 1 72 ? -15.391 -2.359 3.986 1.00 86.75 72 GLY A N 1
ATOM 611 C CA . GLY A 1 72 ? -15.803 -2.735 2.633 1.00 86.75 72 GLY A CA 1
ATOM 612 C C . GLY A 1 72 ? -15.529 -1.662 1.576 1.00 86.75 72 GLY A C 1
ATOM 613 O O . GLY A 1 72 ? -14.937 -0.626 1.876 1.00 86.75 72 GLY A O 1
ATOM 614 N N . GLU A 1 73 ? -16.026 -1.903 0.360 1.00 78.38 73 GLU A N 1
ATOM 615 C CA . GLU A 1 73 ? -15.786 -1.071 -0.837 1.00 78.38 73 GLU A CA 1
ATOM 616 C C . GLU A 1 73 ? -16.263 0.386 -0.720 1.00 78.38 73 GLU A C 1
ATOM 618 O O . GLU A 1 73 ? -15.728 1.284 -1.365 1.00 78.38 73 GLU A O 1
ATOM 623 N N . HIS A 1 74 ? -17.251 0.664 0.135 1.00 77.88 74 HIS A N 1
ATOM 624 C CA . HIS A 1 74 ? -17.767 2.020 0.359 1.00 77.88 74 HIS A CA 1
ATOM 625 C C . HIS A 1 74 ? -17.219 2.650 1.647 1.00 77.88 74 HIS A C 1
ATOM 627 O O . HIS A 1 74 ? -17.765 3.627 2.156 1.00 77.88 74 HIS A O 1
ATOM 633 N N . GLY A 1 75 ? -16.144 2.083 2.207 1.00 77.06 75 GLY A N 1
ATOM 634 C CA . GLY A 1 75 ? -15.521 2.566 3.438 1.00 77.06 75 GLY A CA 1
ATOM 635 C C . GLY A 1 75 ? -16.332 2.288 4.706 1.00 77.06 75 GLY A C 1
ATOM 636 O O . GLY A 1 75 ? -15.945 2.728 5.784 1.00 77.06 75 GLY A O 1
ATOM 637 N N . GLN A 1 76 ? -17.434 1.541 4.616 1.00 85.56 76 GLN A N 1
ATOM 638 C CA . GLN A 1 76 ? -18.219 1.137 5.775 1.00 85.56 76 GLN A CA 1
ATOM 639 C C . GLN A 1 76 ? -17.465 0.092 6.600 1.00 85.56 76 GLN A C 1
ATOM 641 O O . GLN A 1 76 ? -16.918 -0.866 6.052 1.00 85.56 76 GLN A O 1
ATOM 646 N N . CYS A 1 77 ? -17.468 0.250 7.925 1.00 87.94 77 CYS A N 1
ATOM 647 C CA . CYS A 1 77 ? -16.949 -0.766 8.836 1.00 87.94 77 CYS A CA 1
ATOM 648 C C . CYS A 1 77 ? -17.887 -1.982 8.813 1.00 87.94 77 CYS A C 1
ATOM 650 O O . CYS A 1 77 ? -19.022 -1.907 9.282 1.00 87.94 77 CYS A O 1
ATOM 652 N N . VAL A 1 78 ? -17.421 -3.090 8.237 1.00 88.06 78 VAL A N 1
ATOM 653 C CA . VAL A 1 78 ? -18.185 -4.344 8.116 1.00 88.06 78 VAL A CA 1
ATOM 654 C C . VAL A 1 78 ? -17.926 -5.294 9.283 1.00 88.06 78 VAL A C 1
ATOM 656 O O . VAL A 1 78 ? -18.741 -6.168 9.570 1.00 88.06 78 VAL A O 1
ATOM 659 N N . LEU A 1 79 ? -16.802 -5.115 9.978 1.00 87.44 79 LEU A N 1
ATOM 660 C CA . LEU A 1 79 ? -16.422 -5.915 11.133 1.00 87.44 79 LEU A CA 1
ATOM 661 C C . LEU A 1 79 ? -15.602 -5.066 12.098 1.00 87.44 79 LEU A C 1
ATOM 663 O O . LEU A 1 79 ? -14.622 -4.449 11.698 1.00 87.44 79 LEU A O 1
ATOM 667 N N . SER A 1 80 ? -15.943 -5.120 13.382 1.00 91.69 80 SER A N 1
ATOM 668 C CA . SER A 1 80 ? -15.106 -4.607 14.465 1.00 91.69 80 SER A CA 1
ATOM 669 C C . SER A 1 80 ? -14.994 -5.670 15.546 1.00 91.69 80 SER A C 1
ATOM 671 O O . SER A 1 80 ? -16.007 -6.184 16.030 1.00 91.69 80 SER A O 1
ATOM 673 N N . LYS A 1 81 ? -13.765 -6.056 15.894 1.00 87.56 81 LYS A N 1
ATOM 674 C CA . LYS A 1 81 ? -13.517 -7.141 16.845 1.00 87.56 81 LYS A CA 1
ATOM 675 C C . LYS A 1 81 ? -12.351 -6.811 17.764 1.00 87.56 81 LYS A C 1
ATOM 677 O O . LYS A 1 81 ? -11.248 -6.531 17.300 1.00 87.56 81 LYS A O 1
ATOM 682 N N . GLN A 1 82 ? -12.580 -6.917 19.072 1.00 88.31 82 GLN A N 1
ATOM 683 C CA . GLN A 1 82 ? -11.490 -6.902 20.044 1.00 88.31 82 GLN A CA 1
ATOM 684 C C . GLN A 1 82 ? -10.641 -8.167 19.905 1.00 88.31 82 GLN A C 1
ATOM 686 O O . GLN A 1 82 ? -11.165 -9.274 19.756 1.00 88.31 82 GLN A O 1
ATOM 691 N N . THR A 1 83 ? -9.326 -8.000 19.945 1.00 84.94 83 THR A N 1
ATOM 692 C CA . THR A 1 83 ? -8.369 -9.098 19.842 1.00 84.94 83 THR A CA 1
ATOM 693 C C . THR A 1 83 ? -7.243 -8.900 20.839 1.00 84.94 83 THR A C 1
ATOM 695 O O . THR A 1 83 ? -6.889 -7.781 21.206 1.00 84.94 83 THR A O 1
ATOM 698 N N . GLU A 1 84 ? -6.651 -10.011 21.244 1.00 82.81 84 GLU A N 1
ATOM 699 C CA . GLU A 1 84 ? -5.347 -10.013 21.886 1.00 82.81 84 GLU A CA 1
ATOM 700 C C . GLU A 1 84 ? -4.301 -10.177 20.786 1.00 82.81 84 GLU A C 1
ATOM 702 O O . GLU A 1 84 ? -4.492 -10.971 19.857 1.00 82.81 84 GLU A O 1
ATOM 707 N N . ILE A 1 85 ? -3.236 -9.381 20.846 1.00 74.94 85 ILE A N 1
ATOM 708 C CA . ILE A 1 85 ? -2.088 -9.527 19.956 1.00 74.94 85 ILE A CA 1
ATOM 709 C C . ILE A 1 85 ? -0.892 -9.834 20.836 1.00 74.94 85 ILE A C 1
ATOM 711 O O . ILE A 1 85 ? -0.491 -8.968 21.614 1.00 74.94 85 ILE A O 1
ATOM 715 N N . PRO A 1 86 ? -0.340 -11.054 20.751 1.00 61.16 86 PRO A N 1
ATOM 716 C CA . PRO A 1 86 ? 0.700 -11.474 21.670 1.00 61.16 86 PRO A CA 1
ATOM 717 C C . PRO A 1 86 ? 1.962 -10.610 21.578 1.00 61.16 86 PRO A C 1
ATOM 719 O O . PRO A 1 86 ? 2.608 -10.416 22.607 1.00 61.16 86 PRO A O 1
ATOM 722 N N . LYS A 1 87 ? 2.339 -10.107 20.385 1.00 80.12 87 LYS A N 1
ATOM 723 C CA . LYS A 1 87 ? 3.594 -9.357 20.154 1.00 80.12 87 LYS A CA 1
ATOM 724 C C . LYS A 1 87 ? 3.528 -8.404 18.950 1.00 80.12 87 LYS A C 1
ATOM 726 O O . LYS A 1 87 ? 2.767 -8.625 18.014 1.00 80.12 87 LYS A O 1
ATOM 731 N N . GLU A 1 88 ? 4.384 -7.379 18.948 1.00 75.75 88 GLU A N 1
ATOM 732 C CA . GLU A 1 88 ? 4.450 -6.336 17.906 1.00 75.75 88 GLU A CA 1
ATOM 733 C C . GLU A 1 88 ? 4.678 -6.896 16.492 1.00 75.75 88 GLU A C 1
ATOM 735 O O . GLU A 1 88 ? 3.968 -6.528 15.561 1.00 75.75 88 GLU A O 1
ATOM 740 N N . TYR A 1 89 ? 5.572 -7.878 16.330 1.00 74.81 89 TYR A N 1
ATOM 741 C CA . TYR A 1 89 ? 5.841 -8.489 15.020 1.00 74.81 89 TYR A CA 1
ATOM 742 C C . TYR A 1 89 ? 4.646 -9.269 14.435 1.00 74.81 89 TYR A C 1
ATOM 744 O O . TYR A 1 89 ? 4.631 -9.572 13.244 1.00 74.81 89 TYR A O 1
ATOM 752 N N . GLU A 1 90 ? 3.640 -9.616 15.248 1.00 83.31 90 GLU A N 1
ATOM 753 C CA . GLU A 1 90 ? 2.446 -10.349 14.799 1.00 83.31 90 GLU A CA 1
ATOM 754 C C . GLU A 1 90 ? 1.338 -9.408 14.306 1.00 83.31 90 GLU A C 1
ATOM 756 O O . GLU A 1 90 ? 0.381 -9.860 13.677 1.00 83.31 90 GLU A O 1
ATOM 761 N N . GLN A 1 91 ? 1.466 -8.099 14.549 1.00 86.88 91 GLN A N 1
ATOM 762 C CA . GLN A 1 91 ? 0.449 -7.097 14.221 1.00 86.88 91 GLN A CA 1
ATOM 763 C C . GLN A 1 91 ? 0.176 -7.011 12.715 1.00 86.88 91 GLN A C 1
ATOM 765 O O . GLN A 1 91 ? -0.982 -7.013 12.292 1.00 86.88 91 GLN A O 1
ATOM 770 N N . THR A 1 92 ? 1.230 -6.988 11.896 1.00 85.06 92 THR A N 1
ATOM 771 C CA . THR A 1 92 ? 1.124 -6.929 10.428 1.00 85.06 92 THR A CA 1
ATOM 772 C C . THR A 1 92 ? 0.494 -8.194 9.861 1.00 85.06 92 THR A C 1
ATOM 774 O O . THR A 1 92 ? -0.444 -8.110 9.070 1.00 85.06 92 THR A O 1
ATOM 777 N N . THR A 1 93 ? 0.943 -9.360 10.333 1.00 85.31 93 THR A N 1
ATOM 778 C CA . THR A 1 93 ? 0.368 -10.664 9.972 1.00 85.31 93 THR A CA 1
ATOM 779 C C . THR A 1 93 ? -1.118 -10.707 10.314 1.00 85.31 93 THR A C 1
ATOM 781 O O . THR A 1 93 ? -1.936 -11.055 9.469 1.00 85.31 93 THR A O 1
ATOM 784 N N . LYS A 1 94 ? -1.500 -10.253 11.513 1.00 88.69 94 LYS A N 1
ATOM 785 C CA . LYS A 1 94 ? -2.899 -10.235 11.952 1.00 88.69 94 LYS A CA 1
ATOM 786 C C . LYS A 1 94 ? -3.780 -9.330 11.090 1.00 88.69 94 LYS A C 1
ATOM 788 O O . LYS A 1 94 ? -4.906 -9.710 10.762 1.00 88.69 94 LYS A O 1
ATOM 793 N N . ALA A 1 95 ? -3.291 -8.138 10.749 1.00 89.62 95 ALA A N 1
ATOM 794 C CA . ALA A 1 95 ? -4.007 -7.206 9.883 1.00 89.62 95 ALA A CA 1
ATOM 795 C C . ALA A 1 95 ? -4.180 -7.784 8.471 1.00 89.62 95 ALA A C 1
ATOM 797 O O . ALA A 1 95 ? -5.276 -7.719 7.910 1.00 89.62 95 ALA A O 1
ATOM 798 N N . LEU A 1 96 ? -3.126 -8.407 7.933 1.00 87.19 96 LEU A N 1
ATOM 799 C CA . LEU A 1 96 ? -3.164 -9.058 6.630 1.00 87.19 96 LEU A CA 1
ATOM 800 C C . LEU A 1 96 ? -4.134 -10.243 6.630 1.00 87.19 96 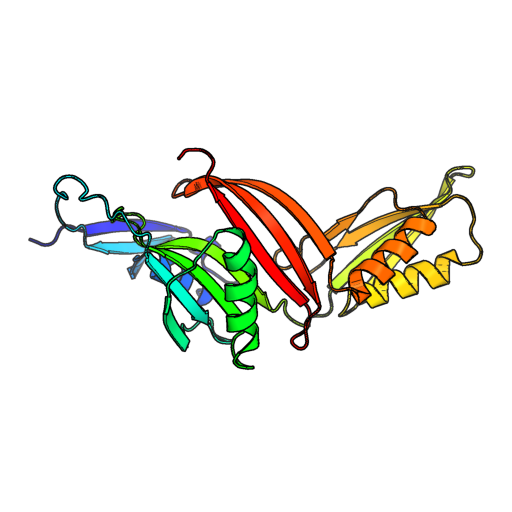LEU A C 1
ATOM 802 O O . LEU A 1 96 ? -5.019 -10.287 5.785 1.00 87.19 96 LEU A O 1
ATOM 806 N N . ASP A 1 97 ? -4.052 -11.146 7.606 1.00 89.31 97 ASP A N 1
ATOM 807 C CA . ASP A 1 97 ? -4.969 -12.285 7.734 1.00 89.31 97 ASP A CA 1
ATOM 808 C C . ASP A 1 97 ? -6.430 -11.831 7.760 1.00 89.31 97 ASP A C 1
ATOM 810 O O . ASP A 1 97 ? -7.278 -12.406 7.076 1.00 89.31 97 ASP A O 1
ATOM 814 N N . MET A 1 98 ? -6.728 -10.760 8.502 1.00 91.19 98 MET A N 1
ATOM 815 C CA . MET A 1 98 ? -8.076 -10.199 8.545 1.00 91.19 98 MET A CA 1
ATOM 816 C C . MET A 1 98 ? -8.507 -9.614 7.196 1.00 91.19 98 MET A C 1
ATOM 818 O O . MET A 1 98 ? -9.657 -9.788 6.788 1.00 91.19 98 MET A O 1
ATOM 822 N N . LEU A 1 99 ? -7.606 -8.938 6.482 1.00 90.88 99 LEU A N 1
ATOM 823 C CA . LEU A 1 99 ? -7.903 -8.403 5.152 1.00 90.88 99 LEU A CA 1
ATOM 824 C C . LEU A 1 99 ? -8.168 -9.541 4.159 1.00 90.88 99 LEU A C 1
ATOM 826 O O . LEU A 1 99 ? -9.061 -9.454 3.316 1.00 90.88 99 LEU A O 1
ATOM 830 N N . MET A 1 100 ? -7.419 -10.634 4.288 1.00 89.44 100 MET A N 1
ATOM 831 C CA . MET A 1 100 ? -7.539 -11.804 3.428 1.00 89.44 100 MET A CA 1
ATOM 832 C C . MET A 1 100 ? -8.724 -12.700 3.794 1.00 89.44 100 MET A C 1
ATOM 834 O O . MET A 1 100 ? -9.127 -13.502 2.952 1.00 89.44 100 MET A O 1
ATOM 838 N N . PHE A 1 101 ? -9.288 -12.568 4.999 1.00 89.62 101 PHE A N 1
ATOM 839 C CA . PHE A 1 101 ? -10.345 -13.436 5.519 1.00 89.62 101 PHE A CA 1
ATOM 840 C C . PHE A 1 101 ? -11.617 -13.433 4.662 1.00 89.62 101 PHE A C 1
ATOM 842 O O . PHE A 1 101 ? -12.157 -14.500 4.378 1.00 89.62 101 PHE A O 1
ATOM 849 N N . ALA A 1 102 ? -12.080 -12.260 4.225 1.00 86.69 102 ALA A N 1
ATOM 850 C CA . ALA A 1 102 ? -13.294 -12.128 3.424 1.00 86.69 102 ALA A CA 1
ATOM 851 C C . ALA A 1 102 ? -13.044 -11.266 2.190 1.00 86.69 102 ALA A C 1
ATOM 853 O O . ALA A 1 102 ? -12.414 -10.217 2.298 1.00 86.69 102 ALA A O 1
ATOM 854 N N . ASP A 1 103 ? -13.549 -11.679 1.024 1.00 85.38 103 ASP A N 1
ATOM 855 C CA . ASP A 1 103 ? -13.222 -11.049 -0.265 1.00 85.38 103 ASP A CA 1
ATOM 856 C C . ASP A 1 103 ? -13.594 -9.565 -0.331 1.00 85.38 103 ASP A C 1
ATOM 858 O O . ASP A 1 103 ? -12.802 -8.771 -0.829 1.00 85.38 103 ASP A O 1
ATOM 862 N N . HIS A 1 104 ? -14.708 -9.181 0.289 1.00 86.19 104 HIS A N 1
ATOM 863 C CA . HIS A 1 104 ? -15.206 -7.805 0.326 1.00 86.19 104 HIS A CA 1
ATOM 864 C C . HIS A 1 104 ? -14.446 -6.872 1.288 1.00 86.19 104 HIS A C 1
ATOM 866 O O . HIS A 1 104 ? -14.765 -5.692 1.350 1.00 86.19 104 HIS A O 1
ATOM 872 N N . HIS A 1 105 ? -13.479 -7.364 2.074 1.00 90.69 105 HIS A N 1
ATOM 873 C CA . HIS A 1 105 ? -12.622 -6.487 2.877 1.00 90.69 105 HIS A CA 1
ATOM 874 C C . HIS A 1 105 ? -11.616 -5.761 1.975 1.00 90.69 105 HIS A C 1
ATOM 876 O O . HIS A 1 105 ? -10.713 -6.395 1.422 1.00 90.69 105 HIS A O 1
ATOM 882 N N . GLU A 1 106 ? -11.726 -4.442 1.880 1.00 89.00 106 GLU A N 1
ATOM 883 C CA . GLU A 1 106 ? -10.785 -3.603 1.131 1.00 89.00 106 GLU A CA 1
ATOM 884 C C . GLU A 1 106 ? -9.765 -2.916 2.026 1.00 89.00 106 GLU A C 1
ATOM 886 O O . GLU A 1 106 ? -8.660 -2.618 1.585 1.00 89.00 106 GLU A O 1
ATOM 891 N N . LYS A 1 107 ? -10.103 -2.699 3.298 1.00 92.62 107 LYS A N 1
ATOM 892 C CA . LYS A 1 107 ? -9.210 -2.072 4.269 1.00 92.62 107 LYS A CA 1
ATOM 893 C C . LYS A 1 107 ? -9.367 -2.717 5.633 1.00 92.62 107 LYS A C 1
ATOM 895 O 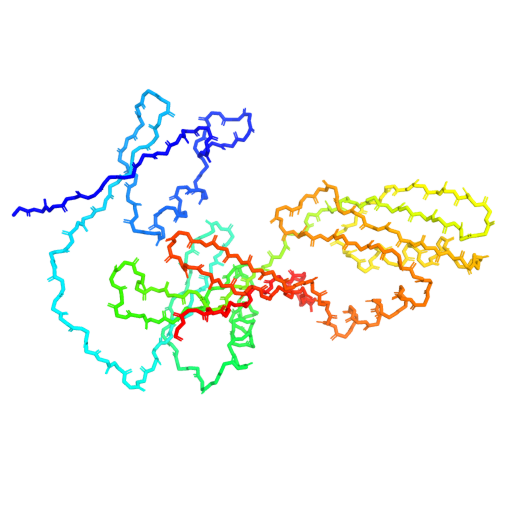O . LYS A 1 107 ? -10.463 -3.089 6.036 1.00 92.62 107 LYS A O 1
ATOM 900 N N . VAL A 1 108 ? -8.269 -2.832 6.362 1.00 93.12 108 VAL A N 1
ATOM 901 C CA . VAL A 1 108 ? -8.221 -3.263 7.753 1.00 93.12 108 VAL A CA 1
ATOM 902 C C . VAL A 1 108 ? -7.389 -2.267 8.543 1.00 93.12 108 VAL A C 1
ATOM 904 O O . VAL A 1 108 ? -6.291 -1.902 8.134 1.00 93.12 108 VAL A O 1
ATOM 907 N N . LYS A 1 109 ? -7.906 -1.837 9.692 1.00 93.56 109 LYS A N 1
ATOM 908 C CA . LYS A 1 109 ? -7.164 -1.060 10.686 1.00 93.56 109 LYS A CA 1
ATOM 909 C C . LYS A 1 109 ? -7.025 -1.896 11.948 1.00 93.56 109 LYS A C 1
ATOM 911 O O . LYS A 1 109 ? -8.024 -2.341 12.512 1.00 93.56 109 LYS A O 1
ATOM 916 N N . LEU A 1 110 ? -5.794 -2.088 12.389 1.00 93.44 110 LEU A N 1
ATOM 917 C CA . LEU A 1 110 ? -5.482 -2.596 13.711 1.00 93.44 110 LEU A CA 1
ATOM 918 C C . LEU A 1 110 ? -5.116 -1.415 14.605 1.00 93.44 110 LEU A C 1
ATOM 920 O O . LEU A 1 110 ? -4.170 -0.688 14.299 1.00 93.44 110 LEU A O 1
ATOM 924 N N . CYS A 1 111 ? -5.833 -1.260 15.714 1.00 91.88 111 CYS A N 1
ATOM 925 C CA . CYS A 1 111 ? -5.612 -0.182 16.667 1.00 91.88 111 CYS A CA 1
ATOM 926 C C . CYS A 1 111 ? -5.346 -0.717 18.077 1.00 91.88 111 CYS A C 1
ATOM 928 O O . CYS A 1 111 ? -5.958 -1.698 18.509 1.00 91.88 111 CYS A O 1
ATOM 930 N N . GLU A 1 112 ? -4.475 -0.028 18.808 1.00 90.06 112 GLU A N 1
ATOM 931 C CA . GLU A 1 112 ? -4.390 -0.095 20.264 1.00 90.06 112 GLU A CA 1
ATOM 932 C C . GLU A 1 112 ? -5.516 0.747 20.869 1.00 90.06 112 GLU A C 1
ATOM 934 O O . GLU A 1 112 ? -5.756 1.882 20.456 1.00 90.06 112 GLU A O 1
ATOM 939 N N . ILE A 1 113 ? -6.230 0.172 21.832 1.00 87.62 113 ILE A N 1
ATOM 940 C CA . ILE A 1 113 ? -7.202 0.903 22.639 1.00 87.62 113 ILE A CA 1
ATOM 941 C C . ILE A 1 113 ? -6.414 1.645 23.712 1.00 87.62 113 ILE A C 1
ATOM 943 O O . ILE A 1 113 ? -5.713 1.008 24.501 1.00 87.62 113 ILE A O 1
ATOM 947 N N . THR A 1 114 ? -6.545 2.968 23.740 1.00 82.44 114 THR A N 1
ATOM 948 C CA . THR A 1 114 ? -5.852 3.815 24.716 1.00 82.44 114 THR A CA 1
ATOM 949 C C . THR A 1 114 ? -6.833 4.415 25.723 1.00 82.44 114 THR A C 1
ATOM 951 O O . THR A 1 114 ? -8.041 4.466 25.484 1.00 82.44 114 THR A O 1
ATOM 954 N N . ASP A 1 115 ? -6.302 4.876 26.856 1.00 76.38 115 ASP A N 1
ATOM 955 C CA . ASP A 1 115 ? -7.067 5.629 27.858 1.00 76.38 115 ASP A CA 1
ATOM 956 C C . ASP A 1 115 ? -7.211 7.120 27.489 1.00 76.38 115 ASP A C 1
ATOM 958 O O . ASP A 1 115 ? -7.901 7.871 28.187 1.00 76.38 115 ASP A O 1
ATOM 962 N N . ASP A 1 116 ? -6.559 7.569 26.411 1.00 73.88 116 ASP A N 1
ATOM 963 C CA . ASP A 1 116 ? -6.687 8.930 25.911 1.00 73.88 116 ASP A CA 1
ATOM 964 C C . ASP A 1 116 ? -8.041 9.088 25.218 1.00 73.88 116 ASP A C 1
ATOM 966 O O . ASP A 1 116 ? -8.305 8.540 24.153 1.00 73.88 116 ASP A O 1
ATOM 970 N N . MET A 1 117 ? -8.922 9.874 25.823 1.00 67.88 117 MET A N 1
ATOM 971 C CA . MET A 1 117 ? -10.257 10.126 25.284 1.00 67.88 117 MET A CA 1
ATOM 972 C C . MET A 1 117 ? -10.242 11.033 24.046 1.00 67.88 117 MET A C 1
ATOM 974 O O . MET A 1 117 ? -11.234 11.071 23.318 1.00 67.88 117 MET A O 1
ATOM 978 N N . GLY A 1 118 ? -9.137 11.742 23.793 1.00 67.62 118 GLY A N 1
ATOM 979 C CA . GLY A 1 118 ? -8.871 12.399 22.515 1.00 67.62 118 GLY A CA 1
ATOM 980 C C . GLY A 1 118 ? -8.460 11.412 21.420 1.00 67.62 118 GLY A C 1
ATOM 981 O O . GLY A 1 118 ? -8.742 11.666 20.251 1.00 67.62 118 GLY A O 1
ATOM 982 N N . MET A 1 119 ? -7.877 10.269 21.798 1.00 69.38 119 MET A N 1
ATOM 983 C CA . MET A 1 119 ? -7.409 9.220 20.890 1.00 69.38 119 MET A CA 1
ATOM 984 C C . MET A 1 119 ? -7.732 7.813 21.423 1.00 69.38 119 MET A C 1
ATOM 986 O O . MET A 1 119 ? -6.835 7.024 21.736 1.00 69.38 119 MET A O 1
ATOM 990 N N . PRO A 1 120 ? -9.018 7.436 21.493 1.00 80.38 120 PRO A N 1
ATOM 991 C CA . PRO A 1 120 ? -9.402 6.155 22.082 1.00 80.38 120 PRO A CA 1
ATOM 992 C C . PRO A 1 120 ? -8.878 4.961 21.273 1.00 80.38 120 PRO A C 1
ATOM 994 O O . PRO A 1 120 ? -8.737 3.862 21.809 1.00 80.38 120 PRO A O 1
ATOM 997 N N . LEU A 1 121 ? -8.583 5.173 19.985 1.00 85.69 121 LEU A N 1
ATOM 998 C CA . LEU A 1 121 ? -8.033 4.185 19.066 1.00 85.69 121 LEU A CA 1
ATOM 999 C C . LEU A 1 121 ? -6.771 4.731 18.401 1.00 85.69 121 LEU A C 1
ATOM 1001 O O . LEU A 1 121 ? -6.837 5.603 17.536 1.00 85.69 121 LEU A O 1
ATOM 1005 N N . LYS A 1 122 ? -5.628 4.163 18.770 1.00 87.62 122 LYS A N 1
ATOM 1006 C CA . LYS A 1 122 ? -4.324 4.491 18.200 1.00 87.62 122 LYS A CA 1
ATOM 1007 C C . LYS A 1 122 ? -3.972 3.482 17.100 1.00 87.62 122 LYS A C 1
ATOM 1009 O O . LYS A 1 122 ? -3.801 2.304 17.414 1.00 87.62 122 LYS A O 1
ATOM 1014 N N . PRO A 1 123 ? -3.911 3.878 15.817 1.00 90.06 123 PRO A N 1
ATOM 1015 C CA . PRO A 1 123 ? -3.635 2.959 14.721 1.00 90.06 123 PRO A CA 1
ATOM 1016 C C . PRO A 1 123 ? -2.199 2.437 14.801 1.00 90.06 123 PRO A C 1
ATOM 1018 O O . PRO A 1 123 ? -1.257 3.199 14.969 1.00 90.06 123 PRO A O 1
ATOM 1021 N N . LEU A 1 124 ? -2.038 1.125 14.667 1.00 91.00 124 LEU A N 1
ATOM 1022 C CA . LEU A 1 124 ? -0.736 0.457 14.649 1.00 91.00 124 LEU A CA 1
ATOM 1023 C C . LEU A 1 124 ? -0.412 -0.087 13.264 1.00 91.00 124 LEU A C 1
ATOM 1025 O O . LEU A 1 124 ? 0.717 0.021 12.796 1.00 91.00 124 LEU A O 1
ATOM 1029 N N . VAL A 1 125 ? -1.411 -0.671 12.600 1.00 91.62 125 VAL A N 1
ATOM 1030 C CA . VAL A 1 125 ? -1.272 -1.177 11.234 1.00 91.62 125 VAL A CA 1
ATOM 1031 C C . VAL A 1 125 ? -2.510 -0.817 10.438 1.00 91.62 125 VAL A C 1
ATOM 1033 O O . VAL A 1 125 ? -3.638 -1.043 10.885 1.00 91.62 125 VAL A O 1
ATOM 1036 N N . ILE A 1 126 ? -2.299 -0.305 9.232 1.00 91.94 126 ILE A N 1
ATOM 1037 C CA . ILE A 1 126 ? -3.357 -0.113 8.247 1.00 91.94 126 ILE A CA 1
ATOM 1038 C C . ILE A 1 126 ? -3.006 -0.949 7.022 1.00 91.94 126 ILE A C 1
ATOM 1040 O O . ILE A 1 126 ? -1.972 -0.744 6.401 1.00 91.94 126 ILE A O 1
ATOM 1044 N N . ALA A 1 127 ? -3.869 -1.901 6.686 1.00 91.06 127 ALA A N 1
ATOM 1045 C CA . ALA A 1 127 ? -3.774 -2.706 5.478 1.00 91.06 127 ALA A CA 1
ATOM 1046 C C . ALA A 1 127 ? -4.878 -2.279 4.516 1.00 91.06 127 ALA A C 1
ATOM 1048 O O . ALA A 1 127 ? -6.027 -2.168 4.938 1.00 91.06 127 ALA A O 1
ATOM 1049 N N . TYR A 1 128 ? -4.587 -2.070 3.240 1.00 89.75 128 TYR A N 1
ATOM 1050 C CA . TYR A 1 128 ? -5.631 -1.836 2.246 1.00 89.75 128 TYR A CA 1
ATOM 1051 C C . TYR A 1 128 ? -5.248 -2.376 0.881 1.00 89.75 128 TYR A C 1
ATOM 1053 O O . TYR A 1 128 ? -4.083 -2.372 0.485 1.00 89.75 128 TYR A O 1
ATOM 1061 N N . VAL A 1 129 ? -6.255 -2.876 0.175 1.00 86.56 129 VAL A N 1
ATOM 1062 C CA . VAL A 1 129 ? -6.135 -3.311 -1.209 1.00 86.56 129 VAL A CA 1
ATOM 1063 C C . VAL A 1 129 ? -5.900 -2.070 -2.055 1.00 86.56 129 VAL A C 1
ATOM 1065 O O . VAL A 1 129 ? -6.666 -1.111 -1.997 1.00 86.56 129 VAL A O 1
ATOM 1068 N N . VAL A 1 130 ? -4.830 -2.089 -2.840 1.00 77.94 130 VAL A N 1
ATOM 1069 C CA . VAL A 1 130 ? -4.612 -1.058 -3.846 1.00 77.94 130 VAL A CA 1
ATOM 1070 C C . VAL A 1 130 ? -5.582 -1.324 -4.997 1.00 77.94 130 VAL A C 1
ATOM 1072 O O . VAL A 1 130 ? -5.623 -2.457 -5.502 1.00 77.94 130 VAL A O 1
ATOM 1075 N N . PRO A 1 131 ? -6.346 -0.312 -5.440 1.00 70.75 131 PRO A N 1
ATOM 1076 C CA . PRO A 1 131 ? -7.210 -0.436 -6.600 1.00 70.75 131 PRO A CA 1
ATOM 1077 C C . PRO A 1 131 ? -6.465 -1.017 -7.805 1.00 70.75 131 PRO A C 1
ATOM 1079 O O . PRO A 1 131 ? -5.334 -0.647 -8.112 1.00 70.75 131 PRO A O 1
ATOM 1082 N N . LYS A 1 132 ? -7.121 -1.915 -8.550 1.00 67.94 132 LYS A N 1
ATOM 1083 C CA . LYS A 1 132 ? -6.578 -2.503 -9.795 1.00 67.94 132 LYS A CA 1
ATOM 1084 C C . LYS A 1 132 ? -6.628 -1.528 -10.977 1.00 67.94 132 LYS A C 1
ATOM 1086 O O . LYS A 1 132 ? -6.784 -1.956 -12.129 1.00 67.94 132 LYS A O 1
ATOM 1091 N N . LEU A 1 133 ? -6.572 -0.233 -10.688 1.00 70.25 133 LEU A N 1
ATOM 1092 C CA . LEU A 1 133 ? -6.507 0.795 -11.704 1.00 70.25 133 LEU A CA 1
ATOM 1093 C C . LEU A 1 133 ? -5.189 0.645 -12.455 1.00 70.25 133 LEU A C 1
ATOM 1095 O O . LEU A 1 133 ? -4.181 0.174 -11.932 1.00 70.25 133 LEU A O 1
ATOM 1099 N N . GLU A 1 134 ? -5.235 0.974 -13.735 1.00 74.31 134 GLU A N 1
ATOM 1100 C CA . GLU A 1 134 ? -4.027 1.019 -14.531 1.00 74.31 134 GLU A CA 1
ATOM 1101 C C . GLU A 1 134 ? -3.185 2.209 -14.062 1.00 74.31 134 GLU A C 1
ATOM 1103 O O . GLU A 1 134 ? -3.660 3.346 -14.020 1.00 74.31 134 GLU A O 1
ATOM 1108 N N . THR A 1 135 ? -1.948 1.930 -13.666 1.00 78.31 135 THR A N 1
ATOM 1109 C CA . THR A 1 135 ? -1.017 2.941 -13.177 1.00 78.31 135 THR A CA 1
ATOM 1110 C C . THR A 1 135 ? -0.036 3.284 -14.284 1.00 78.31 135 THR A C 1
ATOM 1112 O O . THR A 1 135 ? 0.519 2.395 -14.938 1.00 78.31 135 THR A O 1
ATOM 1115 N N . MET A 1 136 ? 0.170 4.581 -14.503 1.00 83.31 136 MET A N 1
ATOM 1116 C CA . MET A 1 136 ? 1.128 5.078 -15.480 1.00 83.31 136 MET A CA 1
ATOM 1117 C C . MET A 1 136 ? 2.480 5.343 -14.827 1.00 83.31 136 MET A C 1
ATOM 1119 O O . MET A 1 136 ? 2.564 5.975 -13.773 1.00 83.31 136 MET A O 1
ATOM 1123 N N . TYR A 1 137 ? 3.538 4.905 -15.499 1.00 85.94 137 TYR A N 1
ATOM 1124 C CA . TYR A 1 137 ? 4.921 5.044 -15.071 1.00 85.94 137 TYR A CA 1
ATOM 1125 C C . TYR A 1 137 ? 5.745 5.690 -16.176 1.00 85.94 137 TYR A C 1
ATOM 1127 O O . TYR A 1 137 ? 5.693 5.270 -17.333 1.00 85.94 137 TYR A O 1
ATOM 1135 N N . ASN A 1 138 ? 6.538 6.686 -15.808 1.00 87.69 138 ASN A N 1
ATOM 1136 C CA . ASN A 1 138 ? 7.625 7.182 -16.629 1.00 87.69 138 ASN A CA 1
ATOM 1137 C C . ASN A 1 138 ? 8.879 6.365 -16.321 1.00 87.69 138 ASN A C 1
ATOM 1139 O O . ASN A 1 138 ? 9.263 6.246 -15.158 1.00 87.69 138 ASN A O 1
ATOM 1143 N N . VAL A 1 139 ? 9.509 5.809 -17.349 1.00 89.19 139 VAL A N 1
ATOM 1144 C CA . VAL A 1 139 ? 10.778 5.098 -17.242 1.00 89.19 139 VAL A CA 1
ATOM 1145 C C . VAL A 1 139 ? 11.812 5.817 -18.082 1.00 89.19 139 VAL A C 1
ATOM 1147 O O . VAL A 1 139 ? 11.690 5.920 -19.305 1.00 89.19 139 VAL A O 1
ATOM 1150 N N . LYS A 1 140 ? 12.876 6.239 -17.416 1.00 89.38 140 LYS A N 1
ATOM 1151 C CA . LYS A 1 140 ? 14.031 6.876 -18.020 1.00 89.38 140 LYS A CA 1
ATOM 1152 C C . LYS A 1 140 ? 15.222 5.931 -17.940 1.00 89.38 140 LYS A C 1
ATOM 1154 O O . LYS A 1 140 ? 15.557 5.439 -16.870 1.00 89.38 140 LYS A O 1
ATOM 1159 N N . ILE A 1 141 ? 15.849 5.668 -19.077 1.00 88.38 141 ILE A N 1
ATOM 1160 C CA . ILE A 1 141 ? 17.020 4.802 -19.209 1.00 88.38 141 ILE A CA 1
ATOM 1161 C C . ILE A 1 141 ? 18.170 5.668 -19.705 1.00 88.38 141 ILE A C 1
ATOM 1163 O O . ILE A 1 141 ? 18.090 6.236 -20.797 1.00 88.38 141 ILE A O 1
ATOM 1167 N N . GLU A 1 142 ? 19.226 5.766 -18.908 1.00 86.44 142 GLU A N 1
ATOM 1168 C CA . GLU A 1 142 ? 20.456 6.478 -19.246 1.00 86.44 142 GLU A CA 1
ATOM 1169 C C . GLU A 1 142 ? 21.605 5.472 -19.396 1.00 86.44 142 GLU A C 1
ATOM 1171 O O . GLU A 1 142 ? 21.726 4.539 -18.603 1.00 86.44 142 GLU A O 1
ATOM 1176 N N . ARG A 1 143 ? 22.444 5.631 -20.426 1.00 78.06 143 ARG A N 1
ATOM 1177 C CA . ARG A 1 143 ? 23.736 4.929 -20.501 1.00 78.06 143 ARG A CA 1
ATOM 1178 C C . ARG A 1 143 ? 24.798 5.746 -19.788 1.00 78.06 143 ARG A C 1
ATOM 1180 O O . ARG A 1 143 ? 24.940 6.931 -20.087 1.00 78.06 143 ARG A O 1
ATOM 1187 N N . ASP A 1 144 ? 25.564 5.085 -18.928 1.00 62.09 144 ASP A N 1
ATOM 1188 C CA . ASP A 1 144 ? 26.568 5.735 -18.077 1.00 62.09 144 ASP A CA 1
ATOM 1189 C C . ASP A 1 144 ? 27.729 6.340 -18.898 1.00 62.09 144 ASP A C 1
ATOM 1191 O O . ASP A 1 144 ? 28.360 7.314 -18.502 1.00 62.09 144 ASP A O 1
ATOM 1195 N N . THR A 1 145 ? 27.983 5.806 -20.098 1.00 60.19 145 THR A N 1
ATOM 1196 C CA . THR A 1 145 ? 29.188 6.113 -20.885 1.00 60.19 145 THR A CA 1
ATOM 1197 C C . THR A 1 145 ? 28.993 7.054 -22.080 1.00 60.19 145 THR A C 1
ATOM 1199 O O . THR A 1 145 ? 29.944 7.739 -22.438 1.00 60.19 145 THR A O 1
ATOM 1202 N N . ASP A 1 146 ? 27.790 7.156 -22.667 1.00 61.19 146 ASP A N 1
ATOM 1203 C CA . ASP A 1 146 ? 27.579 7.861 -23.956 1.00 61.19 146 ASP A CA 1
ATOM 1204 C C . ASP A 1 146 ? 26.441 8.905 -23.953 1.00 61.19 146 ASP A C 1
ATOM 1206 O O . ASP A 1 146 ? 26.079 9.450 -24.996 1.00 61.19 146 ASP A O 1
ATOM 1210 N N . GLY A 1 147 ? 25.819 9.188 -22.803 1.00 62.03 147 GLY A N 1
ATOM 1211 C CA . GLY A 1 147 ? 24.764 10.210 -22.706 1.00 62.03 147 GLY A CA 1
ATOM 1212 C C . GLY A 1 147 ? 23.462 9.876 -23.454 1.00 62.03 147 GLY A C 1
ATOM 1213 O O . GLY A 1 147 ? 22.586 10.734 -23.572 1.00 62.03 147 GLY A O 1
ATOM 1214 N N . TYR A 1 148 ? 23.302 8.641 -23.946 1.00 65.88 148 TYR A N 1
ATOM 1215 C CA . TYR A 1 148 ? 22.045 8.159 -24.519 1.00 65.88 148 TYR A CA 1
ATOM 1216 C C . TYR A 1 148 ? 20.963 8.139 -23.439 1.00 65.88 148 TYR A C 1
ATOM 1218 O O . TYR A 1 148 ? 21.086 7.417 -22.448 1.00 65.88 148 TYR A O 1
ATOM 1226 N N . LYS A 1 149 ? 19.901 8.919 -23.653 1.00 76.94 149 LYS A N 1
ATOM 1227 C CA . LYS A 1 149 ? 18.730 8.994 -22.776 1.00 76.94 149 LYS A CA 1
ATOM 1228 C C . LYS A 1 149 ? 17.503 8.546 -23.548 1.00 76.94 149 LYS A C 1
ATOM 1230 O O . LYS A 1 149 ? 17.177 9.117 -24.588 1.00 76.94 149 LYS A O 1
ATOM 1235 N N . LYS A 1 150 ? 16.822 7.526 -23.034 1.00 84.81 150 LYS A N 1
ATOM 1236 C CA . LYS A 1 150 ? 15.534 7.065 -23.550 1.00 84.81 150 LYS A CA 1
ATOM 1237 C C . LYS A 1 150 ? 14.483 7.221 -22.467 1.00 84.81 150 LYS A C 1
ATOM 1239 O O . LYS A 1 150 ? 14.646 6.685 -21.379 1.00 84.81 150 LYS A O 1
ATOM 1244 N N . GLU A 1 151 ? 13.406 7.920 -22.783 1.00 89.94 151 GLU A N 1
ATOM 1245 C CA . GLU A 1 151 ? 12.268 8.120 -21.891 1.00 89.94 151 GLU A CA 1
ATOM 1246 C C . GLU A 1 151 ? 11.037 7.455 -22.505 1.00 89.94 151 GLU A C 1
ATOM 1248 O O . GLU A 1 151 ? 10.810 7.541 -23.715 1.00 89.94 151 GLU A O 1
ATOM 1253 N N . MET A 1 152 ? 10.297 6.705 -21.697 1.00 90.62 152 MET A N 1
ATOM 1254 C CA . MET A 1 152 ? 9.160 5.904 -22.141 1.00 90.62 152 MET A CA 1
ATOM 1255 C C . MET A 1 152 ? 8.072 5.939 -21.079 1.00 90.62 152 MET A C 1
ATOM 1257 O O . MET A 1 152 ? 8.354 5.835 -19.889 1.00 90.62 152 MET A O 1
ATOM 1261 N N . THR A 1 153 ? 6.819 6.019 -21.510 1.00 90.88 153 THR A N 1
ATOM 1262 C CA . THR A 1 153 ? 5.668 5.908 -20.615 1.00 90.88 153 THR A CA 1
ATOM 1263 C C . THR A 1 153 ? 5.027 4.543 -20.775 1.00 90.88 153 THR A C 1
ATOM 1265 O O . THR A 1 153 ? 4.753 4.100 -21.890 1.00 90.88 153 THR A O 1
ATOM 1268 N N . PHE A 1 154 ? 4.772 3.890 -19.650 1.00 87.12 154 PHE A N 1
ATOM 1269 C CA . PHE A 1 154 ? 4.098 2.606 -19.585 1.00 87.12 154 PHE A CA 1
ATOM 1270 C C . PHE A 1 154 ? 2.839 2.715 -18.749 1.00 87.12 154 PHE A C 1
ATOM 1272 O O . PHE A 1 154 ? 2.803 3.467 -17.782 1.00 87.12 154 PHE A O 1
ATOM 1279 N N . SER A 1 155 ? 1.838 1.918 -19.100 1.00 85.81 155 SER A N 1
ATOM 1280 C CA . SER A 1 155 ? 0.612 1.774 -18.327 1.00 85.81 155 SER A CA 1
ATOM 1281 C C . SER A 1 155 ? 0.477 0.307 -17.952 1.00 85.81 155 SER A C 1
ATOM 1283 O O . SER A 1 155 ? 0.488 -0.563 -18.822 1.00 85.81 155 SER A O 1
ATOM 1285 N N . PHE A 1 156 ? 0.458 0.023 -16.651 1.00 80.31 156 PHE A N 1
ATOM 1286 C CA . PHE A 1 156 ? 0.367 -1.340 -16.144 1.00 80.31 156 PHE A CA 1
ATOM 1287 C C . PHE A 1 156 ? -0.503 -1.401 -14.897 1.00 80.31 156 PHE A C 1
ATOM 1289 O O . PHE A 1 156 ? -0.446 -0.545 -14.020 1.00 80.31 156 PHE A O 1
ATOM 1296 N N . LYS A 1 157 ? -1.267 -2.489 -14.781 1.00 73.88 157 LYS A N 1
ATOM 1297 C CA . LYS A 1 157 ? -1.990 -2.832 -13.546 1.00 73.88 157 LYS A CA 1
ATOM 1298 C C . LYS A 1 157 ? -1.081 -3.459 -12.492 1.00 73.88 157 LYS A C 1
ATOM 1300 O O . LYS A 1 157 ? -1.462 -3.551 -11.329 1.00 73.88 157 LYS A O 1
ATOM 1305 N N . ARG A 1 158 ? 0.088 -3.970 -12.900 1.00 75.38 158 ARG A N 1
ATOM 1306 C CA . ARG A 1 158 ? 1.060 -4.589 -12.001 1.00 75.38 158 ARG A CA 1
ATOM 1307 C C . ARG A 1 158 ? 2.463 -4.080 -12.245 1.00 75.38 158 ARG A C 1
ATOM 1309 O O . ARG A 1 158 ? 2.953 -4.105 -13.368 1.00 75.38 158 ARG A O 1
ATOM 1316 N N . ILE A 1 159 ? 3.144 -3.723 -11.160 1.00 77.50 159 ILE A N 1
ATOM 1317 C CA . ILE A 1 159 ? 4.520 -3.227 -11.213 1.00 77.50 159 ILE A CA 1
ATOM 1318 C C . ILE A 1 159 ? 5.508 -4.292 -11.703 1.00 77.50 159 ILE A C 1
ATOM 1320 O O . ILE A 1 159 ? 6.528 -3.989 -12.310 1.00 77.50 159 ILE A O 1
ATOM 1324 N N . ARG A 1 160 ? 5.168 -5.572 -11.524 1.00 83.00 160 ARG A N 1
ATOM 1325 C CA . ARG A 1 160 ? 5.916 -6.683 -12.117 1.00 83.00 160 ARG A CA 1
ATOM 1326 C C . ARG A 1 160 ? 5.962 -6.609 -13.642 1.00 83.00 160 ARG A C 1
ATOM 1328 O O . ARG A 1 160 ? 7.009 -6.866 -14.229 1.00 83.00 160 ARG A O 1
ATOM 1335 N N . ASP A 1 161 ? 4.838 -6.274 -14.269 1.00 85.38 161 ASP A N 1
ATOM 1336 C CA . ASP A 1 161 ? 4.730 -6.227 -15.728 1.00 85.38 161 ASP A CA 1
ATOM 1337 C C . ASP A 1 161 ? 5.574 -5.069 -16.281 1.00 85.38 161 ASP A C 1
ATOM 1339 O O . ASP A 1 161 ? 6.246 -5.226 -17.301 1.00 85.38 161 ASP A O 1
ATOM 1343 N N . LEU A 1 162 ? 5.660 -3.964 -15.527 1.00 86.69 162 LEU A N 1
ATOM 1344 C CA . LEU A 1 162 ? 6.615 -2.886 -15.772 1.00 86.69 162 LEU A CA 1
ATOM 1345 C C . LEU A 1 162 ? 8.061 -3.392 -15.747 1.00 86.69 162 LEU A C 1
ATOM 1347 O O . LEU A 1 162 ? 8.800 -3.169 -16.704 1.00 86.69 162 LEU A O 1
ATOM 1351 N N . PHE A 1 163 ? 8.474 -4.104 -14.694 1.00 86.94 163 PHE A N 1
ATOM 1352 C CA . PHE A 1 163 ? 9.844 -4.623 -14.605 1.00 86.94 163 PHE A CA 1
ATOM 1353 C C . PHE A 1 163 ? 10.184 -5.601 -15.734 1.00 86.94 163 PHE A C 1
ATOM 1355 O O . PHE A 1 163 ? 11.311 -5.591 -16.231 1.00 86.94 163 PHE A O 1
ATOM 1362 N N . ILE A 1 164 ? 9.222 -6.412 -16.180 1.00 88.12 164 ILE A N 1
ATOM 1363 C CA . ILE A 1 164 ? 9.404 -7.307 -17.331 1.00 88.12 164 ILE A CA 1
ATOM 1364 C C . ILE A 1 164 ? 9.598 -6.504 -18.615 1.00 88.12 164 ILE A C 1
ATOM 1366 O O . ILE A 1 164 ? 10.566 -6.747 -19.332 1.00 88.12 164 ILE A O 1
ATOM 1370 N N . ALA A 1 165 ? 8.749 -5.505 -18.868 1.00 90.44 165 ALA A N 1
ATOM 1371 C CA . ALA A 1 165 ? 8.885 -4.647 -20.040 1.00 90.44 165 ALA A CA 1
ATOM 1372 C C . ALA A 1 165 ? 10.247 -3.933 -20.067 1.00 90.44 165 ALA A C 1
ATOM 1374 O O . ALA A 1 165 ? 10.926 -3.915 -21.095 1.00 90.44 165 ALA A O 1
ATOM 1375 N N . ILE A 1 166 ? 10.695 -3.411 -18.920 1.00 89.69 166 ILE A N 1
ATOM 1376 C CA . ILE A 1 166 ? 12.017 -2.785 -18.780 1.00 89.69 166 ILE A CA 1
ATOM 1377 C C . ILE A 1 166 ? 13.131 -3.798 -19.064 1.00 89.69 166 ILE A C 1
ATOM 1379 O O . ILE A 1 166 ? 14.052 -3.500 -19.830 1.00 89.69 166 ILE A O 1
ATOM 1383 N N . LYS A 1 167 ? 13.053 -5.004 -18.488 1.00 91.19 167 LYS A N 1
ATOM 1384 C CA . LYS A 1 167 ? 14.033 -6.079 -18.705 1.00 91.19 167 LYS A CA 1
ATOM 1385 C C . LYS A 1 167 ? 14.148 -6.451 -20.185 1.00 91.19 167 LYS A C 1
ATOM 1387 O O . LYS A 1 167 ? 15.261 -6.606 -20.683 1.00 91.19 167 LYS A O 1
ATOM 1392 N N . ASP A 1 168 ? 13.023 -6.557 -20.885 1.00 91.38 168 ASP A N 1
ATOM 1393 C CA . ASP A 1 168 ? 12.994 -6.917 -22.303 1.00 91.38 168 ASP A CA 1
ATOM 1394 C C . ASP A 1 168 ? 13.589 -5.813 -23.187 1.00 91.38 168 ASP A C 1
ATOM 1396 O O . ASP A 1 168 ? 14.356 -6.103 -24.106 1.00 91.38 168 ASP A O 1
ATOM 1400 N N . ILE A 1 169 ? 13.310 -4.542 -22.879 1.00 89.62 169 ILE A N 1
ATOM 1401 C CA . ILE A 1 169 ? 13.875 -3.392 -23.608 1.00 89.62 169 ILE A CA 1
ATOM 1402 C C . ILE A 1 169 ? 15.387 -3.279 -23.394 1.00 89.62 169 ILE A C 1
ATOM 1404 O O . ILE A 1 169 ? 16.124 -2.897 -24.303 1.00 89.62 169 ILE A O 1
ATOM 1408 N N . THR A 1 170 ? 15.854 -3.612 -22.195 1.00 88.62 170 THR A N 1
ATOM 1409 C CA . THR A 1 170 ? 17.258 -3.466 -21.780 1.00 88.62 170 THR A CA 1
ATOM 1410 C C . THR A 1 170 ? 18.093 -4.730 -21.989 1.00 88.62 170 THR A C 1
ATOM 1412 O O . THR A 1 170 ? 19.277 -4.766 -21.638 1.00 88.62 170 THR A O 1
ATOM 1415 N N . LYS A 1 171 ? 17.512 -5.779 -22.585 1.00 88.94 171 LYS A N 1
ATOM 1416 C CA . LYS A 1 171 ? 18.137 -7.105 -22.706 1.00 88.94 171 LYS A CA 1
ATOM 1417 C C . LYS A 1 171 ? 19.497 -7.078 -23.414 1.00 88.94 171 LYS A C 1
ATOM 1419 O O . LYS A 1 171 ? 20.410 -7.759 -22.953 1.00 88.94 171 LYS A O 1
ATOM 1424 N N . ASP A 1 172 ? 19.657 -6.229 -24.429 1.00 87.38 172 ASP A N 1
ATOM 1425 C CA . ASP A 1 172 ? 20.877 -6.118 -25.247 1.00 87.38 172 ASP A CA 1
ATOM 1426 C C . ASP A 1 172 ? 21.747 -4.908 -24.853 1.00 87.38 172 ASP A C 1
ATOM 1428 O O . ASP A 1 172 ? 22.733 -4.595 -25.516 1.00 87.38 172 ASP A O 1
ATOM 1432 N N . MET A 1 173 ? 21.382 -4.195 -23.782 1.00 85.88 173 MET A N 1
ATOM 1433 C CA . MET A 1 173 ? 22.135 -3.046 -23.278 1.00 85.88 173 MET A CA 1
ATOM 1434 C C . MET A 1 173 ? 23.087 -3.478 -22.152 1.00 85.88 173 MET A C 1
ATOM 1436 O O . MET A 1 173 ? 22.712 -4.285 -21.289 1.00 85.88 173 MET A O 1
ATOM 1440 N N . SER A 1 174 ? 24.304 -2.928 -22.163 1.00 83.38 174 SER A N 1
ATOM 1441 C CA . SER A 1 174 ? 25.261 -2.930 -21.049 1.00 83.38 174 SER A CA 1
ATOM 1442 C C . SER A 1 174 ? 25.316 -1.538 -20.411 1.00 83.38 174 SER A C 1
ATOM 1444 O O . SER A 1 174 ? 25.009 -0.554 -21.083 1.00 83.38 174 SER A O 1
ATOM 1446 N N . ASP A 1 175 ? 25.673 -1.481 -19.125 1.00 82.56 175 ASP A N 1
ATOM 1447 C CA . ASP A 1 175 ? 25.982 -0.248 -18.380 1.00 82.56 175 ASP A CA 1
ATOM 1448 C C . ASP A 1 175 ? 24.895 0.837 -18.479 1.00 82.56 175 ASP A C 1
ATOM 1450 O O . ASP A 1 175 ? 25.077 1.920 -19.042 1.00 82.56 175 ASP A O 1
ATOM 1454 N N . ILE A 1 176 ? 23.720 0.502 -17.940 1.00 86.88 176 ILE A N 1
ATOM 1455 C CA . ILE A 1 176 ? 22.551 1.382 -17.899 1.00 86.88 176 ILE A CA 1
ATOM 1456 C C . ILE A 1 176 ? 22.133 1.694 -16.468 1.00 86.88 176 ILE A C 1
ATOM 1458 O O . ILE A 1 176 ? 22.211 0.836 -15.586 1.00 86.88 176 ILE A O 1
ATOM 1462 N N . LEU A 1 177 ? 21.599 2.897 -16.298 1.00 86.56 177 LEU A N 1
ATOM 1463 C CA . LEU A 1 177 ? 20.866 3.336 -15.124 1.00 86.56 177 LEU A CA 1
ATOM 1464 C C . LEU A 1 177 ? 19.410 3.569 -15.514 1.00 86.56 177 LEU A C 1
ATOM 1466 O O . LEU A 1 177 ? 19.108 4.186 -16.539 1.00 86.56 177 LEU A O 1
ATOM 1470 N N . ILE A 1 178 ? 18.503 3.045 -14.702 1.00 84.75 178 ILE A N 1
ATOM 1471 C CA . ILE A 1 178 ? 17.065 3.129 -14.917 1.00 84.75 178 ILE A CA 1
ATOM 1472 C C . ILE A 1 178 ? 16.459 3.924 -13.762 1.00 84.75 178 ILE A C 1
ATOM 1474 O O . ILE A 1 178 ? 16.688 3.620 -12.592 1.00 84.75 178 ILE A O 1
ATOM 1478 N N . ALA A 1 179 ? 15.666 4.928 -14.111 1.00 83.69 179 ALA A N 1
ATOM 1479 C CA . ALA A 1 179 ? 14.813 5.675 -13.206 1.00 83.69 179 ALA A CA 1
ATOM 1480 C C . ALA A 1 179 ? 13.347 5.412 -13.561 1.00 83.69 179 ALA A C 1
ATOM 1482 O O . ALA A 1 179 ? 12.976 5.388 -14.737 1.00 83.69 179 ALA A O 1
ATOM 1483 N N . ILE A 1 180 ? 12.514 5.192 -12.551 1.00 82.81 180 ILE A N 1
ATOM 1484 C CA . ILE A 1 180 ? 11.090 4.895 -12.674 1.00 82.81 180 ILE A CA 1
ATOM 1485 C C . ILE A 1 180 ? 10.340 5.866 -11.776 1.00 82.81 180 ILE A C 1
ATOM 1487 O O . ILE A 1 180 ? 10.594 5.921 -10.576 1.00 82.81 180 ILE A O 1
ATOM 1491 N N . LYS A 1 181 ? 9.378 6.584 -12.348 1.00 83.12 181 LYS A N 1
ATOM 1492 C CA . LYS A 1 181 ? 8.512 7.506 -11.619 1.00 83.12 181 LYS A CA 1
ATOM 1493 C C . LYS A 1 181 ? 7.054 7.221 -11.934 1.00 83.12 181 LYS A C 1
ATOM 1495 O O . LYS A 1 181 ? 6.646 7.269 -13.094 1.00 83.12 181 LYS A O 1
ATOM 1500 N N . GLN A 1 182 ? 6.255 6.961 -10.909 1.00 79.94 182 GLN A N 1
ATOM 1501 C CA . GLN A 1 182 ? 4.808 6.873 -11.055 1.00 79.94 182 GLN A CA 1
ATOM 1502 C C . GLN A 1 182 ? 4.199 8.254 -11.362 1.00 79.94 182 GLN A C 1
ATOM 1504 O O . GLN A 1 182 ? 4.591 9.262 -10.776 1.00 79.94 182 GLN A O 1
ATOM 1509 N N . ILE A 1 183 ? 3.261 8.308 -12.313 1.00 82.62 183 ILE A N 1
ATOM 1510 C CA . ILE A 1 183 ? 2.639 9.559 -12.788 1.00 82.62 183 ILE A CA 1
ATOM 1511 C C . ILE A 1 183 ? 1.166 9.657 -12.367 1.00 82.62 183 ILE A C 1
ATOM 1513 O O . ILE A 1 183 ? 0.676 10.753 -12.111 1.00 82.62 183 ILE A O 1
ATOM 1517 N N . THR A 1 184 ? 0.448 8.535 -12.283 1.00 79.12 184 THR A N 1
ATOM 1518 C CA . THR A 1 184 ? -0.955 8.494 -11.828 1.00 79.12 184 THR A CA 1
ATOM 1519 C C . THR A 1 184 ? -1.106 7.671 -10.564 1.00 79.12 184 THR A C 1
ATOM 1521 O O . THR A 1 184 ? -0.270 6.822 -10.282 1.00 79.12 184 THR A O 1
ATOM 1524 N N . ASN A 1 185 ? -2.178 7.904 -9.804 1.00 65.94 185 ASN A N 1
ATOM 1525 C CA . ASN A 1 185 ? -2.483 7.183 -8.559 1.00 65.94 185 ASN A CA 1
ATOM 1526 C C . ASN A 1 185 ? -1.378 7.315 -7.489 1.00 65.94 185 ASN A C 1
ATOM 1528 O O . ASN A 1 185 ? -1.188 6.415 -6.673 1.00 65.94 185 ASN A O 1
ATOM 1532 N N . THR A 1 186 ? -0.638 8.430 -7.496 1.00 59.78 186 THR A N 1
ATOM 1533 C CA . THR A 1 186 ? 0.473 8.696 -6.561 1.00 59.78 186 THR A CA 1
ATOM 1534 C C . THR A 1 186 ? 0.014 8.779 -5.105 1.00 59.78 186 THR A C 1
ATOM 1536 O O . THR A 1 186 ? 0.791 8.518 -4.197 1.00 59.78 186 THR A O 1
ATOM 1539 N N . GLU A 1 187 ? -1.256 9.122 -4.869 1.00 55.88 187 GLU A N 1
ATOM 1540 C CA . GLU A 1 187 ? -1.857 9.131 -3.528 1.00 55.88 187 GLU A CA 1
ATOM 1541 C C . GLU A 1 187 ? -2.067 7.711 -2.968 1.00 55.88 187 GLU A C 1
ATOM 1543 O O . GLU A 1 187 ? -2.128 7.524 -1.755 1.00 55.88 187 GLU A O 1
ATOM 1548 N N . GLU A 1 188 ? -2.168 6.700 -3.837 1.00 60.00 188 GLU A N 1
ATOM 1549 C CA . GLU A 1 188 ? -2.474 5.314 -3.458 1.00 60.00 188 GLU A CA 1
ATOM 1550 C C . GLU A 1 188 ? -1.199 4.472 -3.329 1.00 60.00 188 GLU A C 1
ATOM 1552 O O . GLU A 1 188 ? -0.998 3.761 -2.337 1.00 60.00 188 GLU A O 1
ATOM 1557 N N . ILE A 1 189 ? -0.306 4.604 -4.312 1.00 63.16 189 ILE A N 1
ATOM 1558 C CA . ILE A 1 189 ? 1.058 4.077 -4.287 1.00 63.16 189 ILE A CA 1
ATOM 1559 C C . ILE A 1 189 ? 1.984 5.233 -4.654 1.00 63.16 189 ILE A C 1
ATOM 1561 O O . ILE A 1 189 ? 1.894 5.745 -5.766 1.00 63.16 189 ILE A O 1
ATOM 1565 N N . ASP A 1 190 ? 2.895 5.603 -3.756 1.00 63.59 190 ASP A N 1
ATOM 1566 C CA . ASP A 1 190 ? 4.055 6.402 -4.141 1.00 63.59 190 ASP A CA 1
ATOM 1567 C C . ASP A 1 190 ? 5.202 5.449 -4.480 1.00 63.59 190 ASP A C 1
ATOM 1569 O O . ASP A 1 190 ? 5.681 4.689 -3.632 1.00 63.59 190 ASP A O 1
ATOM 1573 N N . PHE A 1 191 ? 5.579 5.422 -5.756 1.00 69.00 191 PHE A N 1
ATOM 1574 C CA . PHE A 1 191 ? 6.646 4.574 -6.261 1.00 69.00 191 PHE A CA 1
ATOM 1575 C C . PHE A 1 191 ? 7.575 5.387 -7.152 1.00 69.00 191 PHE A C 1
ATOM 1577 O O . PHE A 1 191 ? 7.247 5.741 -8.291 1.00 69.00 191 PHE A O 1
ATOM 1584 N N . THR A 1 192 ? 8.769 5.630 -6.625 1.00 69.69 192 THR A N 1
ATOM 1585 C CA . THR A 1 192 ? 9.882 6.223 -7.355 1.00 69.69 192 THR A CA 1
ATOM 1586 C C . THR A 1 192 ? 11.133 5.410 -7.058 1.00 69.69 192 THR A C 1
ATOM 1588 O O . THR A 1 192 ? 11.420 5.120 -5.897 1.00 69.69 192 THR A O 1
ATOM 1591 N N . ILE A 1 193 ? 11.871 5.024 -8.096 1.00 73.94 193 ILE A N 1
ATOM 1592 C CA . ILE A 1 193 ? 13.188 4.405 -7.941 1.00 73.94 193 ILE A CA 1
ATOM 1593 C C . ILE A 1 193 ? 14.147 5.029 -8.941 1.00 73.94 193 ILE A C 1
ATOM 1595 O O . ILE A 1 193 ? 13.836 5.078 -10.126 1.00 73.94 193 ILE A O 1
ATOM 1599 N N . ASP A 1 194 ? 15.328 5.416 -8.473 1.00 74.88 194 ASP A N 1
ATOM 1600 C CA . ASP A 1 194 ? 16.405 5.945 -9.301 1.00 74.88 194 ASP A CA 1
ATOM 1601 C C . ASP A 1 194 ? 17.648 5.049 -9.254 1.00 74.88 194 ASP A C 1
ATOM 1603 O O . ASP A 1 194 ? 17.872 4.313 -8.292 1.00 74.88 194 ASP A O 1
ATOM 1607 N N . ASN A 1 195 ? 18.481 5.161 -10.293 1.00 76.94 195 ASN A N 1
ATOM 1608 C CA . ASN A 1 195 ? 19.788 4.506 -10.410 1.00 76.94 195 ASN A CA 1
ATOM 1609 C C . ASN A 1 195 ? 19.749 2.968 -10.360 1.00 76.94 195 ASN A C 1
ATOM 1611 O O . ASN A 1 195 ? 20.678 2.339 -9.857 1.00 76.94 195 ASN A O 1
ATOM 1615 N N . LEU A 1 196 ? 18.697 2.348 -10.907 1.00 81.06 196 LEU A N 1
ATOM 1616 C CA . LEU A 1 196 ? 18.625 0.891 -11.031 1.00 81.06 196 LEU A CA 1
ATOM 1617 C C . LEU A 1 196 ? 19.535 0.384 -12.148 1.00 81.06 196 LEU A C 1
ATOM 1619 O O . LEU A 1 196 ? 19.394 0.781 -13.307 1.00 81.06 196 LEU A O 1
ATOM 1623 N N . GLY A 1 197 ? 20.396 -0.571 -11.818 1.00 83.81 197 GLY A N 1
ATOM 1624 C CA . GLY A 1 197 ? 21.099 -1.376 -12.800 1.00 83.81 197 GLY A CA 1
ATOM 1625 C C . GLY A 1 197 ? 20.227 -2.512 -13.339 1.00 83.81 197 GLY A C 1
ATOM 1626 O O . GLY A 1 197 ? 19.211 -2.919 -12.768 1.00 83.81 197 GLY A O 1
ATOM 1627 N N . LYS A 1 198 ? 20.672 -3.121 -14.440 1.00 81.06 198 LYS A N 1
ATOM 1628 C CA . LYS A 1 198 ? 20.016 -4.305 -15.028 1.00 81.06 198 LYS A CA 1
ATOM 1629 C C . LYS A 1 198 ? 19.922 -5.488 -14.051 1.00 81.06 198 LYS A C 1
ATOM 1631 O O . LYS A 1 198 ? 18.962 -6.257 -14.107 1.00 81.06 198 LYS A O 1
ATOM 1636 N N . GLY A 1 199 ? 20.915 -5.641 -13.171 1.00 78.12 199 GLY A N 1
ATOM 1637 C CA . GLY A 1 199 ? 20.919 -6.667 -12.124 1.00 78.12 199 GLY A CA 1
ATOM 1638 C C . GLY A 1 199 ? 19.795 -6.470 -11.105 1.00 78.12 199 GLY A C 1
ATOM 1639 O O . GLY A 1 199 ? 19.142 -7.440 -10.720 1.00 78.12 199 GLY A O 1
ATOM 1640 N N . ASP A 1 200 ? 19.503 -5.218 -10.755 1.00 80.44 200 ASP A N 1
ATOM 1641 C CA . ASP A 1 200 ? 18.495 -4.869 -9.753 1.00 80.44 200 ASP A CA 1
ATOM 1642 C C . ASP A 1 200 ? 17.079 -5.181 -10.236 1.00 80.44 200 ASP A C 1
ATOM 1644 O O . ASP A 1 200 ? 16.265 -5.677 -9.463 1.00 80.44 200 ASP A O 1
ATOM 1648 N N . ILE A 1 201 ? 16.798 -5.014 -11.534 1.00 81.62 201 ILE A N 1
ATOM 1649 C CA . ILE A 1 201 ? 15.501 -5.385 -12.128 1.00 81.62 201 ILE A CA 1
ATOM 1650 C C . ILE A 1 201 ? 15.188 -6.869 -11.904 1.00 81.62 201 ILE A C 1
ATOM 1652 O O . ILE A 1 201 ? 14.052 -7.225 -11.587 1.00 81.62 201 ILE A O 1
ATOM 1656 N N . LYS A 1 202 ? 16.188 -7.751 -12.029 1.00 79.81 202 LYS A N 1
ATOM 1657 C CA . LYS A 1 202 ? 15.994 -9.180 -11.748 1.00 79.81 202 LYS A CA 1
ATOM 1658 C C . LYS A 1 202 ? 15.676 -9.403 -10.270 1.00 79.81 202 LYS A C 1
ATOM 1660 O O . LYS A 1 202 ? 14.731 -10.124 -9.965 1.00 79.81 202 LYS A O 1
ATOM 1665 N N . THR A 1 203 ? 16.416 -8.750 -9.377 1.00 75.25 203 THR A N 1
ATOM 1666 C CA . THR A 1 203 ? 16.180 -8.813 -7.930 1.00 75.25 203 THR A CA 1
ATOM 1667 C C . THR A 1 203 ? 14.783 -8.317 -7.561 1.00 75.25 203 THR A C 1
ATOM 1669 O O . THR A 1 203 ? 14.121 -8.949 -6.746 1.00 75.25 203 THR A O 1
ATOM 1672 N N . LEU A 1 204 ? 14.296 -7.243 -8.190 1.00 74.88 204 LEU A N 1
ATOM 1673 C CA . LEU A 1 204 ? 12.953 -6.698 -7.965 1.00 74.88 204 LEU A CA 1
ATOM 1674 C C . LEU A 1 204 ? 11.848 -7.646 -8.446 1.00 74.88 204 LEU A C 1
ATOM 1676 O O . LEU A 1 204 ? 10.839 -7.797 -7.759 1.00 74.88 204 LEU A O 1
ATOM 1680 N N . ILE A 1 205 ? 12.039 -8.327 -9.582 1.00 76.94 205 ILE A N 1
ATOM 1681 C CA . ILE A 1 205 ? 11.112 -9.373 -10.047 1.00 76.94 205 ILE A CA 1
ATOM 1682 C C . ILE A 1 205 ? 11.112 -10.556 -9.071 1.00 76.94 205 ILE A C 1
ATOM 1684 O O . ILE A 1 205 ? 10.045 -11.007 -8.662 1.00 76.94 205 ILE A O 1
ATOM 1688 N N . ASP A 1 206 ? 12.290 -11.024 -8.652 1.00 74.31 206 ASP A N 1
ATOM 1689 C CA . ASP A 1 206 ? 12.412 -12.139 -7.708 1.00 74.31 206 ASP A CA 1
ATOM 1690 C C . ASP A 1 206 ? 11.811 -11.780 -6.334 1.00 74.31 206 ASP A C 1
ATOM 1692 O O . ASP A 1 206 ? 11.160 -12.614 -5.703 1.00 74.31 206 ASP A O 1
ATOM 1696 N N . ALA A 1 207 ? 11.998 -10.542 -5.869 1.00 66.62 207 ALA A N 1
ATOM 1697 C CA . ALA A 1 207 ? 11.424 -10.024 -4.628 1.00 66.62 207 ALA A CA 1
ATOM 1698 C C . ALA A 1 207 ? 9.897 -9.890 -4.724 1.00 66.62 207 ALA A C 1
ATOM 1700 O O . ALA A 1 207 ? 9.181 -10.328 -3.822 1.00 66.62 207 ALA A O 1
ATOM 1701 N N . HIS A 1 208 ? 9.387 -9.385 -5.852 1.00 71.81 208 HIS A N 1
ATOM 1702 C CA . HIS A 1 208 ? 7.957 -9.367 -6.151 1.00 71.81 208 HIS A CA 1
ATOM 1703 C C . HIS A 1 208 ? 7.353 -10.778 -6.120 1.00 71.81 208 HIS A C 1
ATOM 1705 O O . HIS A 1 208 ? 6.310 -10.994 -5.498 1.00 71.81 208 HIS A O 1
ATOM 1711 N N . ASP A 1 209 ? 7.994 -11.744 -6.780 1.00 70.88 209 ASP A N 1
ATOM 1712 C CA . ASP A 1 209 ? 7.495 -13.120 -6.888 1.00 70.88 209 ASP A CA 1
ATOM 1713 C C . ASP A 1 209 ? 7.557 -13.863 -5.543 1.00 70.88 209 ASP A C 1
ATOM 1715 O O . ASP A 1 209 ? 6.742 -14.747 -5.284 1.00 70.88 209 ASP A O 1
ATOM 1719 N N . LYS A 1 210 ? 8.448 -13.435 -4.640 1.00 67.69 210 LYS A N 1
ATOM 1720 C CA . LYS A 1 210 ? 8.490 -13.856 -3.229 1.00 67.69 210 LYS A CA 1
ATOM 1721 C C . LYS A 1 210 ? 7.532 -13.072 -2.318 1.00 67.69 210 LYS A C 1
ATOM 1723 O O . LYS A 1 210 ? 7.474 -13.352 -1.123 1.00 67.69 210 LYS A O 1
ATOM 1728 N N . GLY A 1 211 ? 6.781 -12.103 -2.850 1.00 58.03 211 GLY A N 1
ATOM 1729 C CA . GLY A 1 211 ? 5.807 -11.298 -2.102 1.00 58.03 211 GLY A CA 1
ATOM 1730 C C . GLY A 1 211 ? 6.418 -10.199 -1.227 1.00 58.03 211 GLY A C 1
ATOM 1731 O O . GLY A 1 211 ? 5.741 -9.679 -0.345 1.00 58.03 211 GLY A O 1
ATOM 1732 N N . THR A 1 212 ? 7.686 -9.851 -1.442 1.00 58.72 212 THR A N 1
ATOM 1733 C CA . THR A 1 212 ? 8.463 -8.926 -0.608 1.00 58.72 212 THR A CA 1
ATOM 1734 C C . THR A 1 212 ? 8.811 -7.666 -1.409 1.00 58.72 212 THR A C 1
ATOM 1736 O O . THR A 1 212 ? 9.942 -7.515 -1.857 1.00 58.72 212 THR A O 1
ATOM 1739 N N . ILE A 1 213 ? 7.860 -6.748 -1.633 1.00 57.81 213 ILE A N 1
ATOM 1740 C CA . ILE A 1 213 ? 8.215 -5.405 -2.129 1.00 57.81 213 ILE A CA 1
ATOM 1741 C C . ILE A 1 213 ? 8.234 -4.445 -0.942 1.00 57.81 213 ILE A C 1
ATOM 1743 O O . ILE A 1 213 ? 7.209 -4.071 -0.375 1.00 57.81 213 ILE A O 1
ATOM 1747 N N . ILE A 1 214 ? 9.451 -4.082 -0.550 1.00 53.97 214 ILE A N 1
ATOM 1748 C CA . ILE A 1 214 ? 9.734 -3.056 0.452 1.00 53.97 214 ILE A CA 1
ATOM 1749 C C . ILE A 1 214 ? 9.473 -1.710 -0.218 1.00 53.97 214 ILE A C 1
ATOM 1751 O O . ILE A 1 214 ? 10.050 -1.450 -1.272 1.00 53.97 214 ILE A O 1
ATOM 1755 N N . THR A 1 215 ? 8.599 -0.884 0.357 1.00 60.09 215 THR A N 1
ATOM 1756 C CA . THR A 1 215 ? 8.250 0.404 -0.255 1.00 60.09 215 THR A CA 1
ATOM 1757 C C . THR A 1 215 ? 9.058 1.555 0.331 1.00 60.09 215 THR A C 1
ATOM 1759 O O . THR A 1 215 ? 9.835 2.126 -0.419 1.00 60.09 215 THR A O 1
ATOM 1762 N N . TYR A 1 216 ? 8.971 1.892 1.623 1.00 60.59 216 TYR A N 1
ATOM 1763 C CA . TYR A 1 216 ? 9.794 2.960 2.229 1.00 60.59 216 TYR A CA 1
ATOM 1764 C C . TYR A 1 216 ? 9.493 3.109 3.731 1.00 60.59 216 TYR A C 1
ATOM 1766 O O . TYR A 1 216 ? 8.466 2.632 4.218 1.00 60.59 216 TYR A O 1
ATOM 1774 N N . SER A 1 217 ? 10.385 3.781 4.465 1.00 57.84 217 SER A N 1
ATOM 1775 C CA . SER A 1 217 ? 10.149 4.265 5.831 1.00 57.84 217 SER A CA 1
ATOM 1776 C C . SER A 1 217 ? 10.174 5.787 5.812 1.00 57.84 217 SER A C 1
ATOM 1778 O O . SER A 1 217 ? 11.119 6.357 5.276 1.00 57.84 217 SER A O 1
ATOM 1780 N N . ASP A 1 218 ? 9.196 6.418 6.451 1.00 70.44 218 ASP A N 1
ATOM 1781 C CA . ASP A 1 218 ? 9.120 7.875 6.583 1.00 70.44 218 ASP A CA 1
ATOM 1782 C C . ASP A 1 218 ? 8.821 8.280 8.034 1.00 70.44 218 ASP A C 1
ATOM 1784 O O . ASP A 1 218 ? 8.300 7.474 8.813 1.00 70.44 218 ASP A O 1
ATOM 1788 N N . ILE A 1 219 ? 9.172 9.510 8.405 1.00 75.12 219 ILE A N 1
ATOM 1789 C CA . ILE A 1 219 ? 8.792 10.118 9.684 1.00 75.12 219 ILE A CA 1
ATOM 1790 C C . ILE A 1 219 ? 7.677 11.114 9.392 1.00 75.12 219 ILE A C 1
ATOM 1792 O O . ILE A 1 219 ? 7.875 12.110 8.704 1.00 75.12 219 ILE A O 1
ATOM 1796 N N . VAL A 1 220 ? 6.498 10.833 9.934 1.00 78.25 220 VAL A N 1
ATOM 1797 C CA . VAL A 1 220 ? 5.316 11.673 9.774 1.00 78.25 220 VAL A CA 1
ATOM 1798 C C . VAL A 1 220 ? 5.062 12.392 11.088 1.00 78.25 220 VAL A C 1
ATOM 1800 O O . VAL A 1 220 ? 4.866 11.749 12.122 1.00 78.25 220 VAL A O 1
ATOM 1803 N N . GLU A 1 221 ? 5.046 13.720 11.035 1.00 76.12 221 GLU A N 1
ATOM 1804 C CA . GLU A 1 221 ? 4.575 14.564 12.129 1.00 76.12 221 GLU A CA 1
ATOM 1805 C C . GLU A 1 221 ? 3.084 14.840 11.928 1.00 76.12 221 GLU A C 1
ATOM 1807 O O . GLU A 1 221 ? 2.649 15.316 10.877 1.00 76.12 221 GLU A O 1
ATOM 1812 N N . ASP A 1 222 ? 2.286 14.490 12.927 1.00 70.38 222 ASP A N 1
ATOM 1813 C CA . ASP A 1 222 ? 0.838 14.609 12.880 1.00 70.38 222 ASP A CA 1
ATOM 1814 C C . ASP A 1 222 ? 0.365 15.339 14.138 1.00 70.38 222 ASP A C 1
ATOM 1816 O O . ASP A 1 222 ? 0.785 15.018 15.252 1.00 70.38 222 ASP A O 1
ATOM 1820 N N . SER A 1 223 ? -0.505 16.337 13.964 1.00 68.12 223 SER A N 1
ATOM 1821 C CA . SER A 1 223 ? -0.993 17.167 15.069 1.00 68.12 223 SER A CA 1
ATOM 1822 C C . SER A 1 223 ? -1.699 16.362 16.155 1.00 68.12 223 SER A C 1
ATOM 1824 O O . SER A 1 223 ? -1.683 16.772 17.315 1.00 68.12 223 SER A O 1
ATOM 1826 N N . ASP A 1 224 ? -2.306 15.233 15.781 1.00 65.69 224 ASP A N 1
ATOM 1827 C CA . ASP A 1 224 ? -3.053 14.379 16.697 1.00 65.69 224 ASP A CA 1
ATOM 1828 C C . ASP A 1 224 ? -2.176 13.246 17.253 1.00 65.69 224 ASP A C 1
ATOM 1830 O O . ASP A 1 224 ? -2.378 12.814 18.385 1.00 65.69 224 ASP A O 1
ATOM 1834 N N . PHE A 1 225 ? -1.182 12.776 16.487 1.00 66.12 225 PHE A N 1
ATOM 1835 C CA . PHE A 1 225 ? -0.404 11.561 16.781 1.00 66.12 225 PHE A CA 1
ATOM 1836 C C . PHE A 1 225 ? 1.063 11.798 17.179 1.00 66.12 225 PHE A C 1
ATOM 1838 O O . PHE A 1 225 ? 1.741 10.838 17.559 1.00 66.12 225 PHE A O 1
ATOM 1845 N N . GLY A 1 226 ? 1.543 13.043 17.125 1.00 75.25 226 GLY A N 1
ATOM 1846 C CA . GLY A 1 226 ? 2.953 13.382 17.308 1.00 75.25 226 GLY A CA 1
ATOM 1847 C C . GLY A 1 226 ? 3.832 12.820 16.189 1.00 75.25 226 GLY A C 1
ATOM 1848 O O . GLY A 1 226 ? 3.351 12.479 15.107 1.00 75.25 226 GLY A O 1
ATOM 1849 N N . GLU A 1 227 ? 5.133 12.708 16.449 1.00 82.50 227 GLU A N 1
ATOM 1850 C CA . GLU A 1 227 ? 6.055 12.053 15.522 1.00 82.50 227 GLU A CA 1
ATOM 1851 C C . GLU A 1 227 ? 5.870 10.530 15.547 1.00 82.50 227 GLU A C 1
ATOM 1853 O O . GLU A 1 227 ? 6.022 9.861 16.581 1.00 82.50 227 GLU A O 1
ATOM 1858 N N . ARG A 1 228 ? 5.586 9.966 14.372 1.00 84.12 228 ARG A N 1
ATOM 1859 C CA . ARG A 1 228 ? 5.565 8.520 14.149 1.00 84.12 228 ARG A CA 1
ATOM 1860 C C . ARG A 1 228 ? 6.416 8.147 12.947 1.00 84.12 228 ARG A C 1
ATOM 1862 O O . ARG A 1 228 ? 6.376 8.791 11.904 1.00 84.12 228 ARG A O 1
ATOM 1869 N N . GLN A 1 229 ? 7.134 7.045 13.076 1.00 82.25 229 GLN A N 1
ATOM 1870 C CA . GLN A 1 229 ? 7.733 6.360 11.947 1.00 82.25 229 GLN A CA 1
ATOM 1871 C C . GLN A 1 229 ? 6.665 5.489 11.280 1.00 82.25 229 GLN A C 1
ATOM 1873 O O . GLN A 1 229 ? 6.055 4.640 11.934 1.00 82.25 229 GLN A O 1
ATOM 1878 N N . VAL A 1 230 ? 6.448 5.683 9.983 1.00 81.69 230 VAL A N 1
ATOM 1879 C CA . VAL A 1 230 ? 5.575 4.835 9.167 1.00 81.69 230 VAL A CA 1
ATOM 1880 C C . VAL A 1 230 ? 6.447 4.000 8.245 1.00 81.69 230 VAL A C 1
ATOM 1882 O O . VAL A 1 230 ? 7.178 4.533 7.412 1.00 81.69 230 VAL A O 1
ATOM 1885 N N . VAL A 1 231 ? 6.364 2.681 8.390 1.00 78.56 231 VAL A N 1
ATOM 1886 C CA . VAL A 1 231 ? 7.012 1.729 7.488 1.00 78.56 231 VAL A CA 1
ATOM 1887 C C . VAL A 1 231 ? 5.947 1.152 6.570 1.00 78.56 231 VAL A C 1
ATOM 1889 O O . VAL A 1 231 ? 5.060 0.425 7.020 1.00 78.56 231 VAL A O 1
ATOM 1892 N N . SER A 1 232 ? 6.040 1.497 5.289 1.00 76.44 232 SER A N 1
ATOM 1893 C CA . SER A 1 232 ? 5.100 1.055 4.264 1.00 76.44 232 SER A CA 1
ATOM 1894 C C . SER A 1 232 ? 5.650 -0.182 3.560 1.00 76.44 232 SER A C 1
ATOM 1896 O O . SER A 1 232 ? 6.801 -0.190 3.101 1.00 76.44 232 SER A O 1
ATOM 1898 N N . TYR A 1 233 ? 4.812 -1.201 3.398 1.00 75.50 233 TYR A N 1
ATOM 1899 C CA . TYR A 1 233 ? 5.090 -2.412 2.628 1.00 75.50 233 TYR A CA 1
ATOM 1900 C C . TYR A 1 233 ? 4.065 -2.569 1.510 1.00 75.50 233 TYR A C 1
ATOM 1902 O O . TYR A 1 233 ? 2.873 -2.334 1.717 1.00 75.50 233 TYR A O 1
ATOM 1910 N N . LEU A 1 234 ? 4.510 -3.059 0.355 1.00 74.06 234 LEU A N 1
ATOM 1911 C CA . LEU A 1 234 ? 3.631 -3.469 -0.730 1.00 74.06 234 LEU A CA 1
ATOM 1912 C C . LEU A 1 234 ? 3.706 -4.987 -0.877 1.00 74.06 234 LEU A C 1
ATOM 1914 O O . LEU A 1 234 ? 4.721 -5.556 -1.279 1.00 74.06 234 LEU A O 1
ATOM 1918 N N . VAL A 1 235 ? 2.613 -5.663 -0.545 1.00 75.88 235 VAL A N 1
ATOM 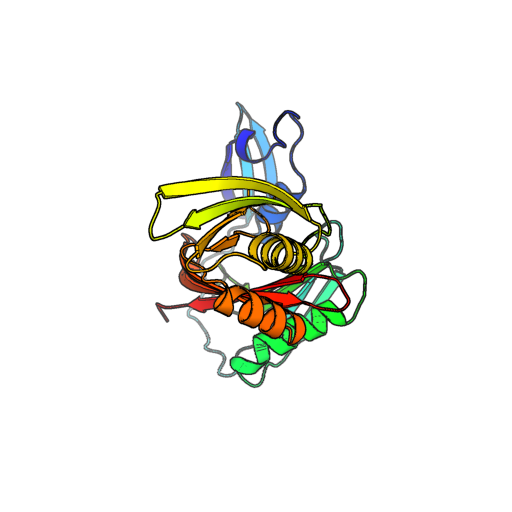1919 C CA . VAL A 1 235 ? 2.544 -7.124 -0.549 1.00 75.88 235 VAL A CA 1
ATOM 1920 C C . VAL A 1 235 ? 1.667 -7.577 -1.701 1.00 75.88 235 VAL A C 1
ATOM 1922 O O . VAL A 1 235 ? 0.520 -7.157 -1.836 1.00 75.88 235 VAL A O 1
ATOM 1925 N N . ASN A 1 236 ? 2.201 -8.456 -2.544 1.00 73.44 236 ASN A N 1
ATOM 1926 C CA . ASN A 1 236 ? 1.408 -9.111 -3.573 1.00 73.44 236 ASN A CA 1
ATOM 1927 C C . ASN A 1 236 ? 0.608 -10.264 -2.948 1.00 73.44 236 ASN A C 1
ATOM 1929 O O . ASN A 1 236 ? 1.177 -11.178 -2.353 1.00 73.44 236 ASN A O 1
ATOM 1933 N N . THR A 1 237 ? -0.714 -10.227 -3.087 1.00 78.50 237 THR A N 1
ATOM 1934 C CA . THR A 1 237 ? -1.641 -11.204 -2.502 1.00 78.50 237 THR A CA 1
ATOM 1935 C C . THR A 1 237 ? -2.635 -11.714 -3.549 1.00 78.50 237 THR A C 1
ATOM 1937 O O . THR A 1 237 ? -2.727 -11.185 -4.659 1.00 78.50 237 THR A O 1
ATOM 1940 N N . ARG A 1 238 ? -3.485 -12.690 -3.188 1.00 81.12 238 ARG A N 1
ATOM 1941 C CA . ARG A 1 238 ? -4.603 -13.114 -4.060 1.00 81.12 238 ARG A CA 1
ATOM 1942 C C . ARG A 1 238 ? -5.603 -11.990 -4.380 1.00 81.12 238 ARG A C 1
ATOM 1944 O O . ARG A 1 238 ? -6.306 -12.088 -5.381 1.00 81.12 238 ARG A O 1
ATOM 1951 N N . LYS A 1 239 ? -5.659 -10.921 -3.573 1.00 78.75 239 LYS A N 1
ATOM 1952 C CA . LYS A 1 239 ? -6.513 -9.748 -3.829 1.00 78.75 239 LYS A CA 1
ATOM 1953 C C . LYS A 1 239 ? -5.874 -8.724 -4.774 1.00 78.75 239 LYS A C 1
ATOM 1955 O O . LYS A 1 239 ? -6.557 -7.817 -5.241 1.00 78.75 239 LYS A O 1
ATOM 1960 N N . GLY A 1 240 ? -4.606 -8.911 -5.138 1.00 78.25 240 GLY A N 1
ATOM 1961 C CA . GLY A 1 240 ? -3.779 -7.908 -5.804 1.00 78.25 240 GLY A CA 1
ATOM 1962 C C . GLY A 1 240 ? -2.748 -7.348 -4.833 1.00 78.25 240 GLY A C 1
ATOM 1963 O O . GLY A 1 240 ? -2.375 -8.020 -3.866 1.00 78.25 240 GLY A O 1
ATOM 1964 N N . TYR A 1 241 ? -2.289 -6.125 -5.083 1.00 78.38 241 TYR A N 1
ATOM 1965 C CA . TYR A 1 241 ? -1.400 -5.461 -4.141 1.00 78.38 241 TYR A CA 1
ATOM 1966 C C . TYR A 1 241 ? -2.168 -5.010 -2.912 1.00 78.38 241 TYR A C 1
ATOM 1968 O O . TYR A 1 241 ? -3.262 -4.457 -3.005 1.00 78.38 241 TYR A O 1
ATOM 1976 N N . VAL A 1 242 ? -1.562 -5.250 -1.762 1.00 80.88 242 VAL A N 1
ATOM 1977 C CA . VAL A 1 242 ? -1.994 -4.728 -0.480 1.00 80.88 242 VAL A CA 1
ATOM 1978 C C . VAL A 1 242 ? -0.892 -3.815 0.014 1.00 80.88 242 VAL A C 1
ATOM 1980 O O . VAL A 1 242 ? 0.258 -4.244 0.131 1.00 80.88 242 VAL A O 1
ATOM 1983 N N . ARG A 1 243 ? -1.245 -2.570 0.309 1.00 84.31 243 ARG A N 1
ATOM 1984 C CA . ARG A 1 243 ? -0.370 -1.666 1.039 1.00 84.31 243 ARG A CA 1
ATOM 1985 C C . ARG A 1 243 ? -0.581 -1.874 2.534 1.00 84.31 243 ARG A C 1
ATOM 1987 O O . ARG A 1 243 ? -1.716 -1.937 3.003 1.00 84.31 243 ARG A O 1
ATOM 1994 N N . LEU A 1 244 ? 0.519 -2.039 3.255 1.00 85.31 244 LEU A N 1
ATOM 1995 C CA . LEU A 1 244 ? 0.573 -2.189 4.703 1.00 85.31 244 LEU A CA 1
ATOM 1996 C C . LEU A 1 244 ? 1.396 -1.043 5.268 1.00 85.31 244 LEU A C 1
ATOM 1998 O O . LEU A 1 244 ? 2.602 -1.007 5.060 1.00 85.31 244 LEU A O 1
ATOM 2002 N N . ASP A 1 245 ? 0.764 -0.161 6.023 1.00 87.88 245 ASP A N 1
ATOM 2003 C CA . ASP A 1 245 ? 1.439 0.919 6.729 1.00 87.88 245 ASP A CA 1
ATOM 2004 C C . ASP A 1 245 ? 1.522 0.530 8.212 1.00 87.88 245 ASP A C 1
ATOM 2006 O O . ASP A 1 245 ? 0.499 0.460 8.901 1.00 87.88 245 ASP A O 1
ATOM 2010 N N . ALA A 1 246 ? 2.727 0.216 8.693 1.00 87.44 246 ALA A N 1
ATOM 2011 C CA . ALA A 1 246 ? 3.000 -0.087 10.098 1.00 87.44 246 ALA A CA 1
ATOM 2012 C C . ALA A 1 246 ? 3.550 1.155 10.803 1.00 87.44 246 ALA A C 1
ATOM 2014 O O . ALA A 1 246 ? 4.487 1.788 10.317 1.00 87.44 246 ALA A O 1
ATOM 2015 N N . MET A 1 247 ? 2.970 1.503 11.947 1.00 89.38 247 MET A N 1
ATOM 2016 C CA . MET A 1 247 ? 3.243 2.751 12.655 1.00 89.38 247 MET A CA 1
ATOM 2017 C C . MET A 1 247 ? 3.988 2.474 13.957 1.00 89.38 247 MET A C 1
ATOM 2019 O O . MET A 1 247 ? 3.529 1.696 14.792 1.00 89.38 247 MET A O 1
ATOM 2023 N N . LYS A 1 248 ? 5.112 3.165 14.148 1.00 85.75 248 LYS A N 1
ATOM 2024 C CA . LYS A 1 248 ? 5.871 3.189 15.397 1.00 85.75 248 LYS A CA 1
ATOM 2025 C C . LYS A 1 248 ? 5.919 4.613 15.935 1.00 85.75 248 LYS A C 1
ATOM 2027 O O . LYS A 1 248 ? 6.396 5.521 15.265 1.00 85.75 248 LYS A O 1
ATOM 2032 N N . TYR A 1 249 ? 5.438 4.804 17.151 1.00 83.69 249 TYR A N 1
ATOM 2033 C CA . TYR A 1 249 ? 5.354 6.114 17.787 1.00 83.69 249 TYR A CA 1
ATOM 2034 C C . TYR A 1 249 ? 6.645 6.392 18.558 1.00 83.69 249 TYR A C 1
ATOM 2036 O O . TYR A 1 249 ? 7.092 5.534 19.317 1.00 83.69 249 TYR A O 1
ATOM 2044 N N . LEU A 1 250 ? 7.274 7.545 18.309 1.00 77.94 250 LEU A N 1
ATOM 2045 C CA . LEU A 1 250 ? 8.648 7.815 18.759 1.00 77.94 250 LEU A CA 1
ATOM 2046 C C . LEU A 1 250 ? 8.729 8.502 20.131 1.00 77.94 250 LEU A C 1
ATOM 2048 O O . LEU A 1 250 ? 9.765 8.420 20.781 1.00 77.94 250 LEU A O 1
ATOM 2052 N N . ASN A 1 251 ? 7.636 9.119 20.588 1.00 66.81 251 ASN A N 1
ATOM 2053 C CA . ASN A 1 251 ? 7.580 9.915 21.819 1.00 66.81 251 ASN A CA 1
ATOM 2054 C C . ASN A 1 251 ? 6.822 9.221 22.971 1.00 66.81 251 ASN A C 1
ATOM 2056 O O . ASN A 1 251 ? 6.133 9.894 23.738 1.00 66.81 251 ASN A O 1
ATOM 2060 N N . GLU A 1 252 ? 6.905 7.890 23.072 1.00 57.00 252 GLU A N 1
ATOM 2061 C CA . GLU A 1 252 ? 6.383 7.126 24.226 1.00 57.00 252 GLU A CA 1
ATOM 2062 C C . GLU A 1 252 ? 7.402 6.987 25.364 1.00 57.00 252 GLU A C 1
ATOM 2064 O O . GLU A 1 252 ? 8.584 6.685 25.078 1.00 57.00 252 GLU A O 1
#

pLDDT: mean 77.29, std 12.51, range [34.31, 93.56]

Foldseek 3Di:
DWDKDKDKAFQVVQDDVPDSDGDVVVQVVVVVLQWAFDDDDPRITMTMHTDDDDDDDDDDDPAWKKWKFFAFPVRDGPDIDIDHDPDLVCQQVVQVCVCVVDLRGFKMWMFTQDPPPSPRTHTFKIKGDQDLAWWKKWKWKAAPPPRDIDIDIDTHSDVLVVLVVVLVVCVPPDRMWMWMAIDPPCVRAGDTDTRDDSVVSVVCNVCLVVQWDFRDWDWDADPSQGTKIWGWTWGQDPSGTMIMTGIDRDPD

Radius of gyration: 22.16 Å; chains: 1; bounding box: 55×45×62 Å

Organism: NCBI:txid1217737